Protein AF-A0A7S2XHQ3-F1 (afdb_monomer_lite)

Radius of gyration: 25.57 Å; chains: 1; bounding box: 50×62×86 Å

Secondary structure (DSSP, 8-state):
-HHHHHHHHHHHHHH-TTS-HHHHHHHHHHHHHTGGGSTTHHHHHHHHHHHHHHHHHHHHHHHHHHHHHTTS-TTTHHHH------GGG--TT--HHHHHHHHHHHHHH-TT-HHHHHHHHHH-STTTT-HHHHT--HHHHHHHHHHHHHHHHHHHT-TTSTTSS----------------PPPPPPPPPP-

InterPro domains:
  IPR009057 Homedomain-like superfamily [SSF46689] (43-164)
  IPR015195 SLIDE domain [PF09111] (43-153)

Foldseek 3Di:
DVVVLLVVLVVVCVVVVVDDSVRSSVVVVVCVVCLVVDPCSVVVVVVVVVVVVVVVLQVLLLVLLVVQQVVDDVPCQLPDRDLPDDPVLPDPQDDPNNLSLLSVVCNVVDPPPLVVSLVCLPPDPVNVPVPVSNPDDSVRSNVSSSSSSVVSVVVVVPPPPPPPPDDDDDDDDDDDDDDDDDDDDDDDDDDD

Sequence (192 aa):
KGKNKDFICKNLHEKFPEKSVEEAGEYYDLFFKRFDDLSQAAQIKKSIEKAEKQILQYQENTETLTNKIAEYDEGAAIDMLDITLKAQHREKGFEMDEDRFLMCKTNELGFGNWEDLREAIHTDMDFEFDYFLKTRTTSDLSRRVTSLVRLLKSKSEGPMGNKKMKRKGSSSNLRQDGENLPKRPKQSPPPS

pLDDT: mean 79.4, std 20.28, range [30.36, 97.75]

Structure (mmCIF, N/CA/C/O backbone):
data_AF-A0A7S2XHQ3-F1
#
_entry.id   AF-A0A7S2XHQ3-F1
#
loop_
_atom_site.group_PDB
_atom_site.id
_atom_site.type_symbol
_atom_site.label_atom_id
_atom_site.label_alt_id
_atom_site.label_comp_id
_atom_site.label_asym_id
_atom_site.label_entity_id
_atom_site.label_seq_id
_atom_site.pdbx_PDB_ins_code
_atom_site.Cartn_x
_atom_site.Cartn_y
_atom_site.Cartn_z
_atom_site.occupancy
_atom_site.B_iso_or_equiv
_atom_site.auth_seq_id
_atom_site.auth_comp_id
_atom_site.auth_asym_id
_atom_site.auth_atom_id
_atom_site.pdbx_PDB_model_num
ATOM 1 N N . LYS A 1 1 ? 1.355 3.745 26.032 1.00 39.38 1 LYS A N 1
ATOM 2 C CA . LYS A 1 1 ? -0.115 3.732 25.818 1.00 39.38 1 LYS A CA 1
ATOM 3 C C . LYS A 1 1 ? -0.700 5.111 25.458 1.00 39.38 1 LYS A C 1
ATOM 5 O O . LYS A 1 1 ? -1.636 5.117 24.680 1.00 39.38 1 LYS A O 1
ATOM 10 N N . GLY A 1 2 ? -0.142 6.248 25.911 1.00 44.59 2 GLY A N 1
ATOM 11 C CA . GLY A 1 2 ? -0.676 7.596 25.599 1.00 44.59 2 GLY A CA 1
ATOM 12 C C . GLY A 1 2 ? -0.549 8.072 24.140 1.00 44.59 2 GLY A C 1
ATOM 13 O O . GLY A 1 2 ? -1.489 8.650 23.615 1.00 44.59 2 GLY A O 1
ATOM 14 N N . LYS A 1 3 ? 0.541 7.726 23.435 1.00 52.78 3 LYS A N 1
ATOM 15 C CA . LYS A 1 3 ? 0.804 8.227 22.066 1.00 52.78 3 LYS A CA 1
ATOM 16 C C . LYS A 1 3 ? -0.297 7.919 21.038 1.00 52.78 3 LYS A C 1
ATOM 18 O O . LYS A 1 3 ? -0.469 8.690 20.104 1.00 52.78 3 LYS A O 1
ATOM 23 N N . ASN A 1 4 ? -1.030 6.813 21.202 1.00 78.44 4 ASN A N 1
ATOM 24 C CA . ASN A 1 4 ? -2.103 6.453 20.271 1.00 78.44 4 ASN A CA 1
ATOM 25 C C . ASN A 1 4 ? -3.365 7.296 20.515 1.00 78.44 4 ASN A C 1
ATOM 27 O O . ASN A 1 4 ? -3.999 7.736 19.566 1.00 78.44 4 ASN A O 1
ATOM 31 N N . LYS A 1 5 ? -3.687 7.597 21.783 1.00 84.56 5 LYS A N 1
ATOM 32 C CA . LYS A 1 5 ? -4.838 8.436 22.135 1.00 84.56 5 LYS A CA 1
ATOM 33 C C . LYS A 1 5 ? -4.645 9.866 21.636 1.00 84.56 5 LYS A C 1
ATOM 35 O O . LYS A 1 5 ? -5.511 10.372 20.940 1.00 84.56 5 LYS A O 1
ATOM 40 N N . ASP A 1 6 ? -3.492 10.475 21.908 1.00 86.56 6 ASP A N 1
ATOM 41 C CA . ASP A 1 6 ? -3.220 11.860 21.496 1.00 86.56 6 ASP A CA 1
ATOM 42 C C . ASP A 1 6 ? -3.255 12.014 19.970 1.00 86.56 6 ASP A C 1
ATOM 44 O O . ASP A 1 6 ? -3.781 12.995 19.446 1.00 86.56 6 ASP A O 1
ATOM 48 N N . PHE A 1 7 ? -2.727 11.019 19.248 1.00 86.62 7 PHE A N 1
ATOM 49 C CA . PHE A 1 7 ? -2.809 10.968 17.793 1.00 86.62 7 PHE A CA 1
ATOM 50 C C . PHE A 1 7 ? -4.261 10.850 17.317 1.00 86.62 7 PHE A C 1
ATOM 52 O O . PHE A 1 7 ? -4.682 11.623 16.460 1.00 86.62 7 PHE A O 1
ATOM 59 N N . ILE A 1 8 ? -5.048 9.940 17.895 1.00 86.81 8 ILE A N 1
ATOM 60 C CA . ILE A 1 8 ? -6.465 9.771 17.548 1.00 86.81 8 ILE A CA 1
ATOM 61 C C . ILE A 1 8 ? -7.253 11.056 17.832 1.00 86.81 8 ILE A C 1
ATOM 63 O O . ILE A 1 8 ? -8.005 11.493 16.968 1.00 86.81 8 ILE A O 1
ATOM 67 N N . CYS A 1 9 ? -7.046 11.709 18.978 1.00 88.88 9 CYS A N 1
ATOM 68 C CA . CYS A 1 9 ? -7.732 12.956 19.322 1.00 88.88 9 CYS A CA 1
ATOM 69 C C . CYS A 1 9 ? -7.393 14.093 18.353 1.00 88.88 9 CYS A C 1
ATOM 71 O O . CYS A 1 9 ? -8.293 14.813 17.928 1.00 88.88 9 CYS A O 1
ATOM 73 N N . LYS A 1 10 ? -6.122 14.227 17.949 1.00 89.38 10 LYS A N 1
ATOM 74 C CA . LYS A 1 10 ? -5.715 15.212 16.933 1.00 89.38 10 LYS A CA 1
ATOM 75 C C . LYS A 1 10 ? -6.378 14.949 15.579 1.00 89.38 10 LYS A C 1
ATOM 77 O O . LYS A 1 10 ? -6.937 15.870 14.998 1.00 89.38 10 LYS A O 1
ATOM 82 N N . ASN A 1 11 ? -6.380 13.696 15.117 1.00 88.75 11 ASN A N 1
ATOM 83 C CA . ASN A 1 11 ? -7.045 13.317 13.864 1.00 88.75 11 ASN A CA 1
ATOM 84 C C . ASN A 1 11 ? -8.570 13.504 13.930 1.00 88.75 11 ASN A C 1
ATOM 86 O O . ASN A 1 11 ? -9.200 13.847 12.934 1.00 88.75 11 ASN A O 1
ATOM 90 N N . LEU A 1 12 ? -9.187 13.258 15.091 1.00 88.81 12 LEU A N 1
ATOM 91 C CA . LEU A 1 12 ? -10.613 13.506 15.292 1.00 88.81 12 LEU A CA 1
ATOM 92 C C . LEU A 1 12 ? -10.929 15.000 15.231 1.00 88.81 12 LEU A C 1
ATOM 94 O O . LEU A 1 12 ? -11.898 15.356 14.574 1.00 88.81 12 LEU A O 1
ATOM 98 N N . HIS A 1 13 ? -10.111 15.854 15.849 1.00 90.81 13 HIS A N 1
ATOM 99 C CA . HIS A 1 13 ? -10.266 17.309 15.771 1.00 90.81 13 HIS A CA 1
ATOM 100 C C . HIS A 1 13 ? -10.104 17.833 14.337 1.00 90.81 13 HIS A C 1
ATOM 102 O O . HIS A 1 13 ? -10.892 18.658 13.895 1.00 90.81 13 HIS A O 1
ATOM 108 N N . GLU A 1 14 ? -9.146 17.308 13.570 1.00 90.06 14 GLU A N 1
ATOM 109 C CA . GLU A 1 14 ? -8.981 17.670 12.154 1.00 90.06 14 GLU A CA 1
ATOM 110 C C . GLU A 1 14 ? -10.228 17.335 11.315 1.00 90.06 14 GLU A C 1
ATOM 112 O O . GLU A 1 14 ? -10.596 18.082 10.411 1.00 90.06 14 GLU A O 1
ATOM 117 N N . LYS A 1 15 ? -10.917 16.233 11.639 1.00 87.62 15 LYS A N 1
ATOM 118 C CA . LYS A 1 15 ? -12.169 15.835 10.972 1.00 87.62 15 LYS A CA 1
ATOM 119 C C . LYS A 1 15 ? -13.413 16.540 11.511 1.00 87.62 15 LYS A C 1
ATOM 121 O O . LYS A 1 15 ? -14.378 16.690 10.767 1.00 87.62 15 LYS A O 1
ATOM 126 N N . PHE A 1 16 ? -13.399 16.923 12.783 1.00 88.69 16 PHE A N 1
ATOM 127 C CA . PHE A 1 16 ? -14.503 17.548 13.511 1.00 88.69 16 PHE A CA 1
ATOM 128 C C . PHE A 1 16 ? -13.978 18.776 14.268 1.00 88.69 16 PHE A C 1
ATOM 130 O O . PHE A 1 16 ? -13.785 18.717 15.489 1.00 88.69 16 PHE A O 1
ATOM 137 N N . PRO A 1 17 ? -13.706 19.882 13.553 1.00 87.00 17 PRO A N 1
ATOM 138 C CA . PRO A 1 17 ? -13.065 21.062 14.127 1.00 87.00 17 PRO A CA 1
ATOM 139 C C . PRO A 1 17 ? -13.930 21.768 15.177 1.00 87.00 17 PRO A C 1
ATOM 141 O O . PRO A 1 17 ? -13.406 22.560 15.957 1.00 87.00 17 PRO A O 1
ATOM 144 N N . GLU A 1 18 ? -15.235 21.478 15.241 1.00 87.88 18 GLU A N 1
ATOM 145 C CA . GLU A 1 18 ? -16.137 22.026 16.258 1.00 87.88 18 GLU A CA 1
ATOM 146 C C . GLU A 1 18 ? -15.898 21.498 17.683 1.00 87.88 18 GLU A C 1
ATOM 148 O O . GLU A 1 18 ? -16.441 22.068 18.627 1.00 87.88 18 GLU A O 1
ATOM 153 N N . LYS A 1 19 ? -15.105 20.431 17.856 1.00 85.06 19 LYS A N 1
ATOM 154 C CA . LYS A 1 19 ? -14.774 19.854 19.171 1.00 85.06 19 LYS A CA 1
ATOM 155 C C . LYS A 1 19 ? -13.308 20.059 19.494 1.00 85.06 19 LYS A C 1
ATOM 157 O O . LYS A 1 19 ? -12.470 19.822 18.629 1.00 85.06 19 LYS A O 1
ATOM 162 N N . SER A 1 20 ? -12.971 20.426 20.729 1.00 89.75 20 SER A N 1
ATOM 163 C CA . SER A 1 20 ? -11.562 20.567 21.122 1.00 89.75 20 SER A CA 1
ATOM 164 C C . SER A 1 20 ? -10.847 19.207 21.183 1.00 89.75 20 SER A C 1
ATOM 166 O O . SER A 1 20 ? -11.466 18.143 21.281 1.00 89.75 20 SER A O 1
ATOM 168 N N . VAL A 1 21 ? -9.511 19.223 21.139 1.00 88.56 21 VAL A N 1
ATOM 169 C CA . VAL A 1 21 ? -8.698 18.004 21.304 1.00 88.56 21 VAL A CA 1
ATOM 170 C C . VAL A 1 21 ? -8.893 17.397 22.701 1.00 88.56 21 VAL A C 1
ATOM 172 O O . VAL A 1 21 ? -8.861 16.171 22.839 1.00 88.56 21 VAL A O 1
ATOM 175 N N . GLU A 1 22 ? -9.125 18.227 23.727 1.00 87.69 22 GLU A N 1
ATOM 176 C CA . GLU A 1 22 ? -9.421 17.744 25.080 1.00 87.69 22 GLU A CA 1
ATOM 177 C C . GLU A 1 22 ? -10.783 17.051 25.129 1.00 87.69 22 GLU A C 1
ATOM 179 O O . GLU A 1 22 ? -10.866 15.914 25.595 1.00 87.69 22 GLU A O 1
ATOM 184 N N . GLU A 1 23 ? -11.819 17.674 24.558 1.00 88.00 23 GLU A N 1
ATOM 185 C CA . GLU A 1 23 ? -13.159 17.086 24.463 1.00 88.00 23 GLU A CA 1
ATOM 186 C C . GLU A 1 23 ? -13.122 15.751 23.708 1.00 88.00 23 GLU A C 1
ATOM 188 O O . GLU A 1 23 ? -13.693 14.757 24.158 1.00 88.00 23 GLU A O 1
ATOM 193 N N . ALA A 1 24 ? -12.394 15.677 22.588 1.00 89.25 24 ALA A N 1
ATOM 194 C CA . ALA A 1 24 ? -12.188 14.427 21.857 1.00 89.25 24 ALA A CA 1
ATOM 195 C C . ALA A 1 24 ? -11.540 13.339 22.737 1.00 89.25 24 ALA A C 1
ATOM 197 O O . ALA A 1 24 ? -11.901 12.164 22.636 1.00 89.25 24 ALA A O 1
ATOM 198 N N . GLY A 1 25 ? -10.624 13.722 23.631 1.00 89.12 25 GLY A N 1
ATOM 199 C CA . GLY A 1 25 ? -9.993 12.828 24.601 1.00 89.12 25 GLY A CA 1
ATOM 200 C C . GLY A 1 25 ? -10.939 12.318 25.686 1.00 89.12 25 GLY A C 1
ATOM 201 O O . GLY A 1 25 ? -10.834 11.147 26.066 1.00 89.12 25 GLY A O 1
ATOM 202 N N . GLU A 1 26 ? -11.863 13.152 26.157 1.00 89.81 26 GLU A N 1
ATOM 203 C CA . GLU A 1 26 ? -12.916 12.748 27.096 1.00 89.81 26 GLU A CA 1
ATOM 204 C C . GLU A 1 26 ? -13.908 11.782 26.435 1.00 89.81 26 GLU A C 1
ATOM 206 O O . GLU A 1 26 ? -14.213 10.718 26.985 1.00 89.81 26 GLU A O 1
ATOM 211 N N . TYR A 1 27 ? -14.347 12.097 25.210 1.00 88.12 27 TYR A N 1
ATOM 212 C CA . TYR A 1 27 ? -15.209 11.215 24.420 1.00 88.12 27 TYR A CA 1
ATOM 213 C C . TYR A 1 27 ? -14.540 9.874 24.116 1.00 88.12 27 TYR A C 1
ATOM 215 O O . TYR A 1 27 ? -15.203 8.840 24.188 1.00 88.12 27 TYR A O 1
ATOM 223 N N . TYR A 1 28 ? -13.240 9.869 23.808 1.00 89.06 28 TYR A N 1
ATOM 224 C CA . TYR A 1 28 ? -12.472 8.648 23.567 1.00 89.06 28 TYR A CA 1
ATOM 225 C C . TYR A 1 28 ? -12.513 7.706 24.779 1.00 89.06 28 TYR A C 1
ATOM 227 O O . TYR A 1 28 ? -12.819 6.520 24.636 1.00 89.06 28 TYR A O 1
ATOM 235 N N . ASP A 1 29 ? -12.249 8.225 25.982 1.00 90.00 29 ASP A N 1
ATOM 236 C CA . ASP A 1 29 ? -12.253 7.402 27.197 1.00 90.00 29 ASP A CA 1
ATOM 237 C C . ASP A 1 29 ? -13.655 6.881 27.516 1.00 90.00 29 ASP A C 1
ATOM 239 O O . ASP A 1 29 ? -13.822 5.706 27.859 1.00 90.00 29 ASP A O 1
ATOM 243 N N . LEU A 1 30 ? -14.676 7.733 27.373 1.00 90.94 30 LEU A N 1
ATOM 244 C CA . LEU A 1 30 ? -16.063 7.343 27.613 1.00 90.94 30 LEU A CA 1
ATOM 245 C C . LEU A 1 30 ? -16.532 6.281 26.612 1.00 90.94 30 LEU A C 1
ATOM 247 O O . LEU A 1 30 ? -17.201 5.325 27.010 1.00 90.94 30 LEU A O 1
ATOM 251 N N . PHE A 1 31 ? -16.150 6.422 25.341 1.00 89.38 31 PHE A N 1
ATOM 252 C CA . PHE A 1 31 ? -16.480 5.484 24.274 1.00 89.38 31 PHE A CA 1
ATOM 253 C C . PHE A 1 31 ? -15.967 4.081 24.589 1.00 89.38 31 PHE A C 1
ATOM 255 O O . PHE A 1 31 ? -16.747 3.136 24.556 1.00 89.38 31 PHE A O 1
ATOM 262 N N . PHE A 1 32 ? -14.690 3.933 24.954 1.00 87.88 32 PHE A N 1
ATOM 263 C CA . PHE A 1 32 ? -14.143 2.615 25.286 1.00 87.88 32 PHE A CA 1
ATOM 264 C C . PHE A 1 32 ? -14.640 2.084 26.636 1.00 87.88 32 PHE A C 1
ATOM 266 O O . PHE A 1 32 ? -14.770 0.873 26.796 1.00 87.88 32 PHE A O 1
ATOM 273 N N . LYS A 1 33 ? -14.972 2.960 27.596 1.00 91.31 33 LYS A N 1
ATOM 274 C CA . LYS A 1 33 ? -15.547 2.560 28.891 1.00 91.31 33 LYS A CA 1
ATOM 275 C C . LYS A 1 33 ? -16.981 2.032 28.772 1.00 91.31 33 LYS A C 1
ATOM 277 O O . LYS A 1 33 ? -17.359 1.156 29.542 1.00 91.31 33 LYS A O 1
ATOM 282 N N . ARG A 1 34 ? -17.775 2.576 27.844 1.00 91.44 34 ARG A N 1
ATOM 283 C CA . ARG A 1 34 ? -19.187 2.213 27.611 1.00 91.44 34 ARG A CA 1
ATOM 284 C C . ARG A 1 34 ? -19.418 1.581 26.237 1.00 91.44 34 ARG A C 1
ATOM 286 O O . ARG A 1 34 ? -20.521 1.646 25.706 1.00 91.44 34 ARG A O 1
ATOM 293 N N . PHE A 1 35 ? -18.383 0.987 25.650 1.00 88.69 35 PHE A N 1
ATOM 294 C CA . PHE A 1 35 ? -18.436 0.462 24.286 1.00 88.69 35 PHE A CA 1
ATOM 295 C C . PHE A 1 35 ? -19.543 -0.585 24.110 1.00 88.69 35 PHE A C 1
ATOM 297 O O . PHE A 1 35 ? -20.252 -0.575 23.105 1.00 88.69 35 PHE A O 1
ATOM 304 N N . ASP A 1 36 ? -19.725 -1.442 25.116 1.00 88.69 36 ASP A N 1
ATOM 305 C CA . ASP A 1 36 ? -20.709 -2.527 25.104 1.00 88.69 36 ASP A CA 1
ATOM 306 C C . ASP A 1 36 ? -22.165 -2.038 25.239 1.00 88.69 36 ASP A C 1
ATOM 308 O O . ASP A 1 36 ? -23.084 -2.770 24.879 1.00 88.69 36 ASP A O 1
ATOM 312 N N . ASP A 1 37 ? -22.388 -0.790 25.678 1.00 91.19 37 ASP A N 1
ATOM 313 C CA . ASP A 1 37 ? -23.726 -0.184 25.767 1.00 91.19 37 ASP A CA 1
ATOM 314 C C . ASP A 1 37 ? -24.258 0.246 24.382 1.00 91.19 37 ASP A C 1
ATOM 316 O O . ASP A 1 37 ? -25.437 0.578 24.229 1.00 91.19 37 ASP A O 1
ATOM 320 N N . LEU A 1 38 ? -23.399 0.281 23.355 1.00 89.12 38 LEU A N 1
ATOM 321 C CA . LEU A 1 38 ? -23.774 0.708 22.010 1.00 89.12 38 LEU A CA 1
ATOM 322 C C . LEU A 1 38 ? -24.589 -0.377 21.297 1.00 89.12 38 LEU A C 1
ATOM 324 O O . LEU A 1 38 ? -24.155 -1.521 21.164 1.00 89.12 38 LEU A O 1
ATOM 328 N N . SER A 1 39 ? -25.717 0.009 20.696 1.00 89.19 39 SER A N 1
ATOM 329 C CA . SER A 1 39 ? -26.589 -0.903 19.933 1.00 89.19 39 SER A CA 1
ATOM 330 C C . SER A 1 39 ? -25.871 -1.652 18.799 1.00 89.19 39 SER A C 1
ATOM 332 O O . SER A 1 39 ? -26.272 -2.751 18.423 1.00 89.19 39 SER A O 1
ATOM 334 N N . GLN A 1 40 ? -24.789 -1.075 18.266 1.00 91.12 40 GLN A N 1
ATOM 335 C CA . GLN A 1 40 ? -23.978 -1.623 17.173 1.00 91.12 40 GLN A CA 1
ATOM 336 C C . GLN A 1 40 ? -22.549 -1.997 17.607 1.00 91.12 40 GLN A C 1
ATOM 338 O O . GLN A 1 40 ? -21.674 -2.145 16.750 1.00 91.12 40 GLN A O 1
ATOM 343 N N . ALA A 1 41 ? -22.292 -2.186 18.910 1.00 90.38 41 ALA A N 1
ATOM 344 C CA . ALA A 1 41 ? -20.959 -2.473 19.457 1.00 90.38 41 ALA A CA 1
ATOM 345 C C . ALA A 1 41 ? -20.222 -3.588 18.690 1.00 90.38 41 ALA A C 1
ATOM 347 O O . ALA A 1 41 ? -19.075 -3.429 18.271 1.00 90.38 41 ALA A O 1
ATOM 348 N N . ALA A 1 42 ? -20.909 -4.698 18.398 1.00 90.81 42 ALA A N 1
ATOM 349 C CA . ALA A 1 42 ? -20.329 -5.830 17.676 1.00 90.81 42 ALA A CA 1
ATOM 350 C C . ALA A 1 42 ? -19.902 -5.496 16.232 1.00 90.81 42 ALA A C 1
ATOM 352 O O . ALA A 1 42 ? -18.899 -6.024 15.747 1.00 90.81 42 ALA A O 1
ATOM 353 N N . GLN A 1 43 ? -20.648 -4.639 15.528 1.00 93.06 43 GLN A N 1
ATOM 354 C CA . GLN A 1 43 ? -20.302 -4.219 14.166 1.00 93.06 43 GLN A CA 1
ATOM 355 C C . GLN A 1 43 ? -19.131 -3.237 14.177 1.00 93.06 43 GLN A C 1
ATOM 357 O O . GLN A 1 43 ? -18.189 -3.402 13.402 1.00 93.06 43 GLN A O 1
ATOM 362 N N . ILE A 1 44 ? -19.158 -2.264 15.092 1.00 90.81 44 ILE A N 1
ATOM 363 C CA . ILE A 1 44 ? -18.080 -1.285 15.261 1.00 90.81 44 ILE A CA 1
ATOM 364 C C . ILE A 1 44 ? -16.771 -2.005 15.600 1.00 90.81 44 ILE A C 1
ATOM 366 O O . ILE A 1 44 ? -15.749 -1.740 14.970 1.00 90.81 44 ILE A O 1
ATOM 370 N N . LYS A 1 45 ? -16.813 -2.988 16.509 1.00 91.00 45 LYS A N 1
ATOM 371 C CA . LYS A 1 45 ? -15.641 -3.785 16.892 1.00 91.00 45 LYS A CA 1
ATOM 372 C C . LYS A 1 45 ? -15.020 -4.500 15.696 1.00 91.00 45 LYS A C 1
ATOM 374 O O . LYS A 1 45 ? -13.823 -4.381 15.469 1.00 91.00 45 LYS A O 1
ATOM 379 N N . LYS A 1 46 ? -15.837 -5.180 14.884 1.00 93.31 46 LYS A N 1
ATOM 380 C CA . LYS A 1 46 ? -15.364 -5.858 13.665 1.00 93.31 46 LYS A CA 1
ATOM 381 C C . LYS A 1 46 ? -14.734 -4.890 12.664 1.00 93.31 46 LYS A C 1
ATOM 383 O O . LYS A 1 46 ? -13.761 -5.247 12.005 1.00 93.31 46 LYS A O 1
ATOM 388 N N . SER A 1 47 ? -15.285 -3.685 12.528 1.00 92.31 47 SER A N 1
ATOM 389 C CA . SER A 1 47 ? -14.725 -2.652 11.652 1.00 92.31 47 SER A CA 1
ATOM 390 C C . SER A 1 47 ? -13.374 -2.146 12.158 1.00 92.31 47 SER A C 1
ATOM 392 O O . SER A 1 47 ? -12.455 -2.012 11.351 1.00 92.31 47 SER A O 1
ATOM 394 N N . ILE A 1 48 ? -13.229 -1.937 13.473 1.00 90.38 48 ILE A N 1
ATOM 395 C CA . ILE A 1 48 ? -11.954 -1.565 14.106 1.00 90.38 48 ILE A CA 1
ATOM 396 C C . ILE A 1 48 ? -10.917 -2.673 13.891 1.00 90.38 48 ILE A C 1
ATOM 398 O O . ILE A 1 48 ? -9.869 -2.409 13.315 1.00 90.38 48 ILE A O 1
ATOM 402 N N . GLU A 1 49 ? -11.239 -3.924 14.233 1.00 92.75 49 GLU A N 1
ATOM 403 C CA . GLU A 1 49 ? -10.333 -5.072 14.054 1.00 92.75 49 GLU A CA 1
ATOM 404 C C . GLU A 1 49 ? -9.901 -5.243 12.587 1.00 92.75 49 GLU A C 1
ATOM 406 O O . GLU A 1 49 ? -8.746 -5.554 12.287 1.00 92.75 49 GLU A O 1
ATOM 411 N N . LYS A 1 50 ? -10.821 -5.021 11.638 1.00 93.94 50 LYS A N 1
ATOM 412 C CA . LYS A 1 50 ? -10.515 -5.057 10.204 1.00 93.94 50 LYS A CA 1
ATOM 413 C C . LYS A 1 50 ? -9.552 -3.937 9.804 1.00 93.94 50 LYS A C 1
ATOM 415 O O . LYS A 1 50 ? -8.622 -4.210 9.048 1.00 93.94 50 LYS A O 1
ATOM 420 N N . ALA A 1 51 ? -9.776 -2.713 10.279 1.00 92.12 51 ALA A N 1
ATOM 421 C CA . ALA A 1 51 ? -8.915 -1.570 9.988 1.00 92.12 51 ALA A CA 1
ATOM 422 C C . ALA A 1 51 ? -7.515 -1.756 10.594 1.00 92.12 51 ALA A C 1
ATOM 424 O O . ALA A 1 51 ? -6.519 -1.596 9.895 1.00 92.12 51 ALA A O 1
ATOM 425 N N . GLU A 1 52 ? -7.429 -2.191 11.853 1.00 91.00 52 GLU A N 1
ATOM 426 C CA . GLU A 1 52 ? -6.160 -2.497 12.523 1.00 91.00 52 GLU A CA 1
ATOM 427 C C . GLU A 1 52 ? -5.376 -3.580 11.778 1.00 91.00 52 GLU A C 1
ATOM 429 O O . GLU A 1 52 ? -4.180 -3.429 11.535 1.00 91.00 52 GLU A O 1
ATOM 434 N N . LYS A 1 53 ? -6.055 -4.641 11.323 1.00 92.81 53 LYS A N 1
ATOM 435 C CA . LYS A 1 53 ? -5.428 -5.683 10.502 1.00 92.81 53 LYS A CA 1
ATOM 436 C C . LYS A 1 53 ? -4.888 -5.139 9.177 1.00 92.81 53 LYS A C 1
ATOM 438 O O . LYS A 1 53 ? -3.832 -5.580 8.733 1.00 92.81 53 LYS A O 1
ATOM 443 N N . GLN A 1 54 ? -5.605 -4.221 8.530 1.00 91.56 54 GLN A N 1
ATOM 444 C CA . GLN A 1 54 ? -5.146 -3.595 7.287 1.00 91.56 54 GLN A CA 1
ATOM 445 C C . GLN A 1 54 ? -3.912 -2.718 7.519 1.00 91.56 54 GLN A C 1
ATOM 447 O O . GLN A 1 54 ? -2.968 -2.803 6.739 1.00 91.56 54 GLN A O 1
ATOM 452 N N . ILE A 1 55 ? -3.895 -1.935 8.602 1.00 91.00 55 ILE A N 1
ATOM 453 C CA . ILE A 1 55 ? -2.741 -1.111 8.991 1.00 91.00 55 ILE A CA 1
ATOM 454 C C . ILE A 1 55 ? -1.526 -1.995 9.277 1.00 91.00 55 ILE A C 1
ATOM 456 O O . ILE A 1 55 ? -0.446 -1.733 8.754 1.00 91.00 55 ILE A O 1
ATOM 460 N N . LEU A 1 56 ? -1.705 -3.069 10.050 1.00 92.56 56 LEU A N 1
ATOM 461 C CA . LEU A 1 56 ? -0.624 -4.005 10.347 1.00 92.56 56 LEU A CA 1
ATOM 462 C C . LEU A 1 56 ? -0.086 -4.654 9.067 1.00 92.56 56 LEU A C 1
ATOM 464 O O . LEU A 1 56 ? 1.117 -4.676 8.838 1.00 92.56 56 LEU A O 1
ATOM 468 N N . GLN A 1 57 ? -0.975 -5.122 8.188 1.00 91.62 57 GLN A N 1
ATOM 469 C CA . GLN A 1 57 ? -0.572 -5.730 6.921 1.00 91.62 57 GLN A CA 1
ATOM 470 C C . GLN A 1 57 ? 0.184 -4.746 6.018 1.00 91.62 57 GLN A C 1
ATOM 472 O O . GLN A 1 57 ? 1.140 -5.141 5.351 1.00 91.62 57 GLN A O 1
ATOM 477 N N . TYR A 1 58 ? -0.238 -3.481 5.988 1.00 92.81 58 TYR A N 1
ATOM 478 C CA . TYR A 1 58 ? 0.465 -2.414 5.286 1.00 92.81 58 TYR A CA 1
ATOM 479 C C . TYR A 1 58 ? 1.883 -2.235 5.838 1.00 92.81 58 TYR A C 1
ATOM 481 O O . TYR A 1 58 ? 2.837 -2.296 5.069 1.00 92.81 58 TYR A O 1
ATOM 489 N N . GLN A 1 59 ? 2.027 -2.097 7.160 1.00 93.69 59 GLN A N 1
ATOM 490 C CA . GLN A 1 59 ? 3.327 -1.934 7.821 1.00 93.69 59 GLN A CA 1
ATOM 491 C C . GLN A 1 59 ? 4.253 -3.117 7.532 1.00 93.69 59 GLN A C 1
ATOM 493 O O . GLN A 1 59 ? 5.362 -2.922 7.046 1.00 93.69 59 GLN A O 1
ATOM 498 N N . GLU A 1 60 ? 3.764 -4.346 7.710 1.00 94.12 60 GLU A N 1
ATOM 499 C CA . GLU A 1 60 ? 4.539 -5.551 7.416 1.00 94.12 60 GLU A CA 1
ATOM 500 C C . GLU A 1 60 ? 4.967 -5.632 5.943 1.00 94.12 60 GLU A C 1
ATOM 502 O O . GLU A 1 60 ? 6.032 -6.164 5.629 1.00 94.12 60 GLU A O 1
ATOM 507 N N . ASN A 1 61 ? 4.110 -5.207 5.008 1.00 93.88 61 ASN A N 1
ATOM 508 C CA . ASN A 1 61 ? 4.437 -5.220 3.583 1.00 93.88 61 ASN A CA 1
ATOM 509 C C . ASN A 1 61 ? 5.523 -4.194 3.252 1.00 93.88 61 ASN A C 1
ATOM 511 O O . ASN A 1 61 ? 6.467 -4.542 2.543 1.00 93.88 61 ASN A O 1
ATOM 515 N N . THR A 1 62 ? 5.405 -2.980 3.792 1.00 94.56 62 THR A N 1
ATOM 516 C CA . THR A 1 62 ? 6.418 -1.928 3.666 1.00 94.56 62 THR A CA 1
ATOM 517 C C . THR A 1 62 ? 7.751 -2.399 4.231 1.00 94.56 62 THR A C 1
ATOM 519 O O . THR A 1 62 ? 8.744 -2.388 3.517 1.00 94.56 62 THR A O 1
ATOM 522 N N . GLU A 1 63 ? 7.771 -2.920 5.460 1.00 94.38 63 GLU A N 1
ATOM 523 C CA . GLU A 1 63 ? 8.993 -3.425 6.097 1.00 94.38 63 GLU A CA 1
ATOM 524 C C . GLU A 1 63 ? 9.631 -4.567 5.305 1.00 94.38 63 GLU A C 1
ATOM 526 O O . GLU A 1 63 ? 10.840 -4.578 5.093 1.00 94.38 63 GLU A O 1
ATOM 531 N N . THR A 1 64 ? 8.828 -5.521 4.823 1.00 93.19 64 THR A N 1
ATOM 532 C CA . THR A 1 64 ? 9.340 -6.627 3.995 1.00 93.19 64 THR A CA 1
ATOM 533 C C . THR A 1 64 ? 10.024 -6.101 2.740 1.00 93.19 64 THR A C 1
ATOM 535 O O . THR A 1 64 ? 11.087 -6.593 2.363 1.00 93.19 64 THR A O 1
ATOM 538 N N . LEU A 1 65 ? 9.403 -5.122 2.085 1.00 92.75 65 LEU A N 1
ATOM 539 C CA . LEU A 1 65 ? 9.933 -4.521 0.875 1.00 92.75 65 LEU A CA 1
ATOM 540 C C . LEU A 1 65 ? 11.229 -3.753 1.157 1.00 92.75 65 LEU A C 1
ATOM 542 O O . LEU A 1 65 ? 12.245 -4.022 0.518 1.00 92.75 65 LEU A O 1
ATOM 546 N N . THR A 1 66 ? 11.216 -2.865 2.149 1.00 92.94 66 THR A N 1
ATOM 547 C CA . THR A 1 66 ? 12.385 -2.068 2.532 1.00 92.94 66 THR A CA 1
ATOM 548 C C . THR A 1 66 ? 13.558 -2.952 2.930 1.00 92.94 66 THR A C 1
ATOM 550 O O . THR A 1 66 ? 14.659 -2.759 2.423 1.00 92.94 66 THR A O 1
ATOM 553 N N . ASN A 1 67 ? 13.322 -3.975 3.757 1.00 91.81 67 ASN A N 1
ATOM 554 C CA . ASN A 1 67 ? 14.366 -4.919 4.151 1.00 91.81 67 ASN A CA 1
ATOM 555 C C . ASN A 1 67 ? 14.946 -5.648 2.940 1.00 91.81 67 ASN A C 1
ATOM 557 O O . ASN A 1 67 ? 16.156 -5.821 2.861 1.00 91.81 67 ASN A O 1
ATOM 561 N N . LYS A 1 68 ? 14.099 -6.046 1.981 1.00 89.81 68 LYS A N 1
ATOM 562 C CA . LYS A 1 68 ? 14.566 -6.770 0.801 1.00 89.81 68 LYS A CA 1
ATOM 563 C C . LYS A 1 68 ? 15.410 -5.899 -0.126 1.00 89.81 68 LYS A C 1
ATOM 565 O O . LYS A 1 68 ? 16.389 -6.389 -0.674 1.00 89.81 68 LYS A O 1
ATOM 570 N N . ILE A 1 69 ? 15.029 -4.640 -0.326 1.00 90.31 69 ILE A N 1
ATOM 571 C CA . ILE A 1 69 ? 15.797 -3.707 -1.163 1.00 90.31 69 ILE A CA 1
ATOM 572 C C . ILE A 1 69 ? 17.108 -3.320 -0.480 1.00 90.31 69 ILE A C 1
ATOM 574 O O . ILE A 1 69 ? 18.124 -3.234 -1.157 1.00 90.31 69 ILE A O 1
ATOM 578 N N . ALA A 1 70 ? 17.111 -3.182 0.847 1.00 90.25 70 ALA A N 1
ATOM 579 C CA . ALA A 1 70 ? 18.312 -2.887 1.628 1.00 90.25 70 ALA A CA 1
ATOM 580 C C . ALA A 1 70 ? 19.375 -4.007 1.606 1.00 90.25 70 ALA A C 1
ATOM 582 O O . ALA A 1 70 ? 20.494 -3.783 2.056 1.00 90.25 70 ALA A O 1
ATOM 583 N N . GLU A 1 71 ? 19.054 -5.205 1.099 1.00 88.44 71 GLU A N 1
ATOM 584 C CA . GLU A 1 71 ? 20.046 -6.263 0.841 1.00 88.44 71 GLU A CA 1
ATOM 585 C C . GLU A 1 71 ? 20.965 -5.947 -0.353 1.00 88.44 71 GLU A C 1
ATOM 587 O O . GLU A 1 71 ? 21.976 -6.626 -0.533 1.00 88.44 71 GLU A O 1
ATOM 592 N N . TYR A 1 72 ? 20.611 -4.960 -1.178 1.00 87.69 72 TYR A N 1
ATOM 593 C CA . TYR A 1 72 ? 21.353 -4.561 -2.370 1.00 87.69 72 TYR A CA 1
ATOM 594 C C . TYR A 1 72 ? 21.973 -3.178 -2.166 1.00 87.69 72 TYR A C 1
ATOM 596 O O . TYR A 1 72 ? 21.424 -2.341 -1.448 1.00 87.69 72 TYR A O 1
ATOM 604 N N . ASP A 1 73 ? 23.099 -2.932 -2.836 1.00 84.50 73 ASP A N 1
ATOM 605 C CA . ASP A 1 73 ? 23.710 -1.603 -2.880 1.00 84.50 73 ASP A CA 1
ATOM 606 C C . ASP A 1 73 ? 22.748 -0.570 -3.495 1.00 84.50 73 ASP A C 1
ATOM 608 O O . ASP A 1 73 ? 21.832 -0.907 -4.255 1.00 84.50 73 ASP A O 1
ATOM 612 N N . GLU A 1 74 ? 22.956 0.707 -3.168 1.00 76.75 74 GLU A N 1
ATOM 613 C CA . GLU A 1 74 ? 22.105 1.803 -3.635 1.00 76.75 74 GLU A CA 1
ATOM 614 C C . GLU A 1 74 ? 21.997 1.804 -5.171 1.00 76.75 74 GLU A C 1
ATOM 616 O O . GLU A 1 74 ? 22.997 1.784 -5.886 1.00 76.75 74 GLU A O 1
ATOM 621 N N . GLY A 1 75 ? 20.765 1.764 -5.684 1.00 74.44 75 GLY A N 1
ATOM 622 C CA . GLY A 1 75 ? 20.476 1.682 -7.120 1.00 74.44 75 GLY A CA 1
ATOM 623 C C . GLY A 1 75 ? 20.623 0.286 -7.738 1.00 74.44 75 GLY A C 1
ATOM 624 O O . GLY A 1 75 ? 19.920 -0.017 -8.693 1.00 74.44 75 GLY A O 1
ATOM 625 N N . ALA A 1 76 ? 21.422 -0.617 -7.162 1.00 80.19 76 ALA A N 1
ATOM 626 C CA . ALA A 1 76 ? 21.659 -1.955 -7.717 1.00 80.19 76 ALA A CA 1
ATOM 627 C C . ALA A 1 76 ? 20.428 -2.880 -7.662 1.00 80.19 76 ALA A C 1
ATOM 629 O O . ALA A 1 76 ? 20.333 -3.864 -8.400 1.00 80.19 76 ALA A O 1
ATOM 630 N N . ALA A 1 77 ? 19.467 -2.568 -6.789 1.00 78.44 77 ALA A N 1
ATOM 631 C CA . ALA A 1 77 ? 18.228 -3.326 -6.659 1.00 78.44 77 ALA A CA 1
ATOM 632 C C . ALA A 1 77 ? 17.406 -3.353 -7.962 1.00 78.44 77 ALA A C 1
ATOM 634 O O . ALA A 1 77 ? 16.755 -4.361 -8.230 1.00 78.44 77 ALA A O 1
ATOM 635 N N . ILE A 1 78 ? 17.456 -2.299 -8.786 1.00 82.12 78 ILE A N 1
ATOM 636 C CA . ILE A 1 78 ? 16.660 -2.234 -10.022 1.00 82.12 78 ILE A CA 1
ATOM 637 C C . ILE A 1 78 ? 17.097 -3.286 -11.050 1.00 82.12 78 ILE A C 1
ATOM 639 O O . ILE A 1 78 ? 16.252 -3.841 -11.744 1.00 82.12 78 ILE A O 1
ATOM 643 N N . ASP A 1 79 ? 18.384 -3.647 -11.055 1.00 81.50 79 ASP A N 1
ATOM 644 C CA . ASP A 1 79 ? 18.968 -4.593 -12.012 1.00 81.50 79 ASP A CA 1
ATOM 645 C C . ASP A 1 79 ? 19.122 -6.007 -11.438 1.00 81.50 79 ASP A C 1
ATOM 647 O O . ASP A 1 79 ? 19.050 -7.005 -12.160 1.00 81.50 79 ASP A O 1
ATOM 651 N N . MET A 1 80 ? 19.378 -6.121 -10.131 1.00 81.19 80 MET A N 1
ATOM 652 C CA . MET A 1 80 ? 19.830 -7.379 -9.522 1.00 81.19 80 MET A CA 1
ATOM 653 C C . MET A 1 80 ? 18.809 -8.049 -8.607 1.00 81.19 80 MET A C 1
ATOM 655 O O . MET A 1 80 ? 19.026 -9.196 -8.207 1.00 81.19 80 MET A O 1
ATOM 659 N N . LEU A 1 81 ? 17.690 -7.395 -8.286 1.00 83.19 81 LEU A N 1
ATOM 660 C CA . LEU A 1 81 ? 16.711 -7.951 -7.357 1.00 83.19 81 LEU A CA 1
ATOM 661 C C . LEU A 1 81 ? 16.161 -9.297 -7.866 1.00 83.19 81 LEU A C 1
ATOM 663 O O . LEU A 1 81 ? 15.509 -9.380 -8.912 1.00 83.19 81 LEU A O 1
ATOM 667 N N . ASP A 1 82 ? 16.425 -10.371 -7.108 1.00 78.81 82 ASP A N 1
ATOM 668 C CA . ASP A 1 82 ? 15.926 -11.713 -7.426 1.00 78.81 82 ASP A CA 1
ATOM 669 C C . ASP A 1 82 ? 14.470 -11.894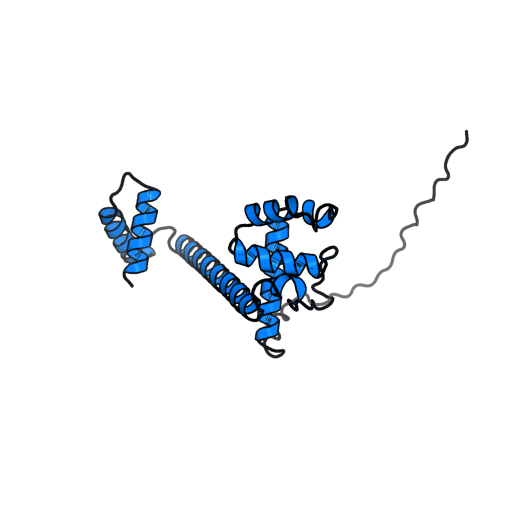 -6.980 1.00 78.81 82 ASP A C 1
ATOM 671 O O . ASP A 1 82 ? 14.150 -12.322 -5.860 1.00 78.81 82 ASP A O 1
ATOM 675 N N . ILE A 1 83 ? 13.572 -11.672 -7.932 1.00 73.94 83 ILE A N 1
ATOM 676 C CA . ILE A 1 83 ? 12.148 -11.965 -7.805 1.00 73.94 83 ILE A CA 1
ATOM 677 C C . ILE A 1 83 ? 11.807 -13.222 -8.609 1.00 73.94 83 ILE A C 1
ATOM 679 O O . ILE A 1 83 ? 10.815 -13.255 -9.323 1.00 73.94 83 ILE A O 1
ATOM 683 N N . THR A 1 84 ? 12.609 -14.295 -8.531 1.00 67.88 84 THR A N 1
ATOM 684 C CA . THR A 1 84 ? 12.274 -15.546 -9.237 1.00 67.88 84 THR A CA 1
ATOM 685 C C . THR A 1 84 ? 10.871 -16.032 -8.848 1.00 67.88 84 THR A C 1
ATOM 687 O O . THR A 1 84 ? 10.656 -16.586 -7.761 1.00 67.88 84 THR A O 1
ATOM 690 N N . LEU A 1 85 ? 9.915 -15.827 -9.756 1.00 65.62 85 LEU A N 1
ATOM 691 C CA . LEU A 1 85 ? 8.533 -16.265 -9.633 1.00 65.62 85 LEU A CA 1
ATOM 692 C C . LEU A 1 85 ? 8.443 -17.734 -10.041 1.00 65.62 85 LEU A C 1
ATOM 694 O O . LEU A 1 85 ? 8.827 -18.125 -11.150 1.00 65.62 85 LEU A O 1
ATOM 698 N N . LYS A 1 86 ? 7.860 -18.567 -9.170 1.00 63.09 86 LYS A N 1
ATOM 699 C CA . LYS A 1 86 ? 7.411 -19.905 -9.583 1.00 63.09 86 LYS A CA 1
ATOM 700 C C . LYS A 1 86 ? 6.436 -19.742 -10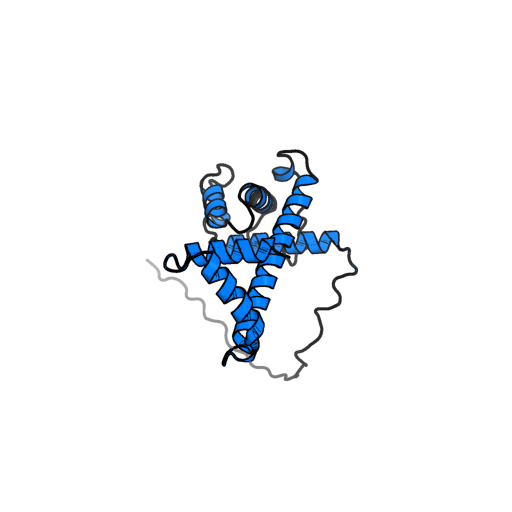.752 1.00 63.09 86 LYS A C 1
ATOM 702 O O . LYS A 1 86 ? 5.637 -18.812 -10.749 1.00 63.09 86 LYS A O 1
ATOM 707 N N . ALA A 1 87 ? 6.455 -20.667 -11.714 1.00 59.22 87 ALA A N 1
ATOM 708 C CA . ALA A 1 87 ? 5.651 -20.588 -12.942 1.00 59.22 87 ALA A CA 1
ATOM 709 C C . ALA A 1 87 ? 4.149 -20.313 -12.703 1.00 59.22 87 ALA A C 1
ATOM 711 O O . ALA A 1 87 ? 3.498 -19.694 -13.532 1.00 59.22 87 ALA A O 1
ATOM 712 N N . GLN A 1 88 ? 3.615 -20.716 -11.545 1.00 58.94 88 GLN A N 1
ATOM 713 C CA . GLN A 1 88 ? 2.223 -20.491 -11.138 1.00 58.94 88 GLN A CA 1
ATOM 714 C C . GLN A 1 88 ? 1.886 -19.033 -10.765 1.00 58.94 88 GLN A C 1
ATOM 716 O O . GLN A 1 88 ? 0.710 -18.704 -10.662 1.00 58.94 88 GLN A O 1
ATOM 721 N N . HIS A 1 89 ? 2.891 -18.184 -10.534 1.00 60.62 89 HIS A N 1
ATOM 722 C CA . HIS A 1 89 ? 2.744 -16.785 -10.111 1.00 60.62 89 HIS A CA 1
ATOM 723 C C . HIS A 1 89 ? 3.234 -15.774 -11.157 1.00 60.62 89 HIS A C 1
ATOM 725 O O . HIS A 1 89 ? 3.175 -14.567 -10.918 1.00 60.62 89 HIS A O 1
ATOM 731 N N . ARG A 1 90 ? 3.701 -16.247 -12.320 1.00 66.50 90 ARG A N 1
ATOM 732 C CA . ARG A 1 90 ? 3.904 -15.373 -13.476 1.00 66.50 90 ARG A CA 1
ATOM 733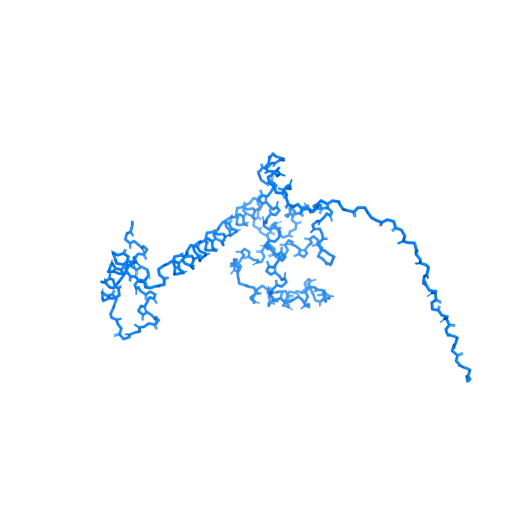 C C . ARG A 1 90 ? 2.533 -15.006 -14.019 1.00 66.50 90 ARG A C 1
ATOM 735 O O . ARG A 1 90 ? 1.866 -15.829 -14.644 1.00 66.50 90 ARG A O 1
ATOM 742 N N . GLU A 1 91 ? 2.089 -13.792 -13.725 1.00 65.62 91 GLU A N 1
ATOM 743 C CA . GLU A 1 91 ? 0.951 -13.235 -14.440 1.00 65.62 91 GLU A CA 1
ATOM 744 C C . GLU A 1 91 ? 1.395 -12.966 -15.874 1.00 65.62 91 GLU A C 1
ATOM 746 O O . GLU A 1 91 ? 2.536 -12.583 -16.129 1.00 65.62 91 GLU A O 1
ATOM 751 N N . LYS A 1 92 ? 0.506 -13.242 -16.826 1.00 70.75 92 LYS A N 1
ATOM 752 C CA . LYS A 1 92 ? 0.808 -13.073 -18.241 1.00 70.75 92 LYS A CA 1
ATOM 753 C C . LYS A 1 92 ? 0.990 -11.580 -18.522 1.00 70.75 92 LYS A C 1
ATOM 755 O O . LYS A 1 92 ? 0.020 -10.837 -18.413 1.00 70.75 92 LYS A O 1
ATOM 760 N N . GLY A 1 93 ? 2.204 -11.187 -18.890 1.00 79.69 93 GLY A N 1
ATOM 761 C CA . GLY A 1 93 ? 2.535 -9.827 -19.309 1.00 79.69 93 GLY A CA 1
ATOM 762 C C . GLY A 1 93 ? 3.539 -9.113 -18.415 1.00 79.69 93 GLY A C 1
ATOM 763 O O . GLY A 1 93 ? 4.189 -8.235 -18.939 1.00 79.69 93 GLY A O 1
ATOM 764 N N . PHE A 1 94 ? 3.708 -9.513 -17.145 1.00 87.81 94 PHE A N 1
ATOM 765 C CA . PHE A 1 94 ? 4.746 -8.917 -16.299 1.00 87.81 94 PHE A CA 1
ATOM 766 C C . PHE A 1 94 ? 6.087 -9.622 -16.474 1.00 87.81 94 PHE A C 1
ATOM 768 O O . PHE A 1 94 ? 6.204 -10.822 -16.175 1.00 87.81 94 PHE A O 1
ATOM 775 N N . GLU A 1 95 ? 7.081 -8.878 -16.939 1.00 87.81 95 GLU A N 1
ATOM 776 C CA . GLU A 1 95 ? 8.463 -9.337 -17.044 1.00 87.81 95 GLU A CA 1
ATOM 777 C C . GLU A 1 95 ? 9.276 -9.034 -15.778 1.00 87.81 95 GLU A C 1
ATOM 779 O O . GLU A 1 95 ? 8.814 -8.390 -14.835 1.00 87.81 95 GLU A O 1
ATOM 784 N N . MET A 1 96 ? 10.491 -9.584 -15.709 1.00 87.50 96 MET A N 1
ATOM 785 C CA . MET A 1 96 ? 11.325 -9.465 -14.511 1.00 87.50 96 MET A CA 1
ATOM 786 C C . MET A 1 96 ? 11.728 -8.014 -14.248 1.00 87.50 96 MET A C 1
ATOM 788 O O . MET A 1 96 ? 11.695 -7.585 -13.099 1.00 87.50 96 MET A O 1
ATOM 792 N N . ASP A 1 97 ? 12.069 -7.271 -15.296 1.00 88.56 97 ASP A N 1
ATOM 793 C CA . ASP A 1 97 ? 12.517 -5.884 -15.170 1.00 88.56 97 ASP A CA 1
ATOM 794 C C . ASP A 1 97 ? 11.363 -4.962 -14.760 1.00 88.56 97 ASP A C 1
ATOM 796 O O . ASP A 1 97 ? 11.521 -4.131 -13.867 1.00 88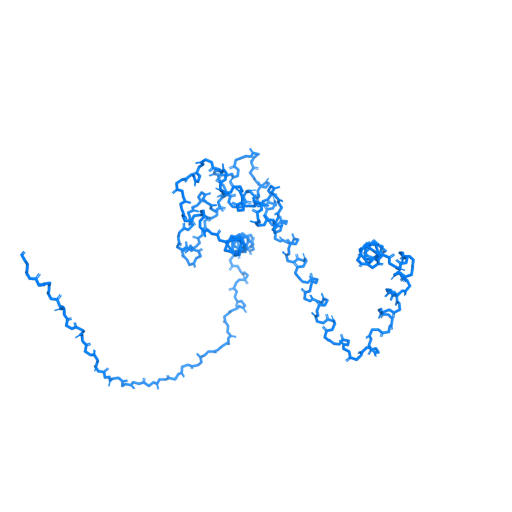.56 97 ASP A O 1
ATOM 800 N N . GLU A 1 98 ? 10.159 -5.207 -15.281 1.00 92.12 98 GLU A N 1
ATOM 801 C CA . GLU A 1 98 ? 8.939 -4.531 -14.834 1.00 92.12 98 GLU A CA 1
ATOM 802 C C . GLU A 1 98 ? 8.666 -4.801 -13.345 1.00 92.12 98 GLU A C 1
ATOM 804 O O . GLU A 1 98 ? 8.410 -3.875 -12.576 1.00 92.12 98 GLU A O 1
ATOM 809 N N . ASP A 1 99 ? 8.762 -6.058 -12.896 1.00 92.31 99 ASP A N 1
ATOM 810 C CA . ASP A 1 99 ? 8.569 -6.400 -11.483 1.00 92.31 99 ASP A CA 1
ATOM 811 C C . ASP A 1 99 ? 9.604 -5.718 -10.577 1.00 92.31 99 ASP A C 1
ATOM 813 O O . ASP A 1 99 ? 9.252 -5.239 -9.495 1.00 92.31 99 ASP A O 1
ATOM 817 N N . ARG A 1 100 ? 10.875 -5.661 -10.996 1.00 91.94 100 ARG A N 1
ATOM 818 C CA . ARG A 1 100 ? 11.941 -4.978 -10.246 1.00 91.94 100 ARG A CA 1
ATOM 819 C C . ARG A 1 100 ? 11.660 -3.492 -10.135 1.00 91.94 100 ARG A C 1
ATOM 821 O O . ARG A 1 100 ? 11.678 -2.964 -9.022 1.00 91.94 100 ARG A O 1
ATOM 828 N N . PHE A 1 101 ? 11.313 -2.854 -11.251 1.00 93.75 101 PHE A N 1
ATOM 829 C CA . PHE A 1 101 ? 10.928 -1.452 -11.268 1.00 93.75 101 PHE A CA 1
ATOM 830 C C . PHE A 1 101 ? 9.763 -1.182 -10.313 1.00 93.75 101 PHE A C 1
ATOM 832 O O . PHE A 1 101 ? 9.864 -0.310 -9.450 1.00 93.75 101 PHE A O 1
ATOM 839 N N . LEU A 1 102 ? 8.689 -1.976 -10.386 1.00 94.94 102 LEU A N 1
ATOM 840 C CA . LEU A 1 102 ? 7.533 -1.826 -9.502 1.00 94.94 102 LEU A CA 1
ATOM 841 C C . LEU A 1 102 ? 7.918 -1.941 -8.024 1.00 94.94 102 LEU A C 1
ATOM 843 O O . LEU A 1 102 ? 7.446 -1.144 -7.210 1.00 94.94 102 LEU A O 1
ATOM 847 N N . MET A 1 103 ? 8.768 -2.904 -7.659 1.00 94.31 103 MET A N 1
ATOM 848 C CA . MET A 1 103 ? 9.206 -3.068 -6.272 1.00 94.31 103 MET A CA 1
ATOM 849 C C . MET A 1 103 ? 10.079 -1.901 -5.802 1.00 94.31 103 MET A C 1
ATOM 851 O O . MET A 1 103 ? 9.809 -1.331 -4.742 1.00 94.31 103 MET A O 1
ATOM 855 N N . CYS A 1 104 ? 11.096 -1.531 -6.583 1.00 93.88 104 CYS A N 1
ATOM 856 C CA . CYS A 1 104 ? 12.014 -0.442 -6.260 1.00 93.88 104 CYS A CA 1
ATOM 857 C C . CYS A 1 104 ? 11.277 0.892 -6.151 1.00 93.88 104 CYS A C 1
ATOM 859 O O . CYS A 1 104 ? 11.381 1.572 -5.128 1.00 93.88 104 CYS A O 1
ATOM 861 N N . LYS A 1 105 ? 10.454 1.223 -7.150 1.00 95.31 105 LYS A N 1
ATOM 862 C CA . LYS A 1 105 ? 9.723 2.487 -7.181 1.00 95.31 105 LYS A CA 1
ATOM 863 C C . LYS A 1 105 ? 8.650 2.564 -6.096 1.00 95.31 105 LYS A C 1
ATOM 865 O O . LYS A 1 105 ? 8.483 3.615 -5.488 1.00 95.31 105 LYS A O 1
ATOM 870 N N . THR A 1 106 ? 7.989 1.451 -5.756 1.00 96.50 106 THR A N 1
ATOM 871 C CA . THR A 1 106 ? 7.060 1.423 -4.608 1.00 96.50 106 THR 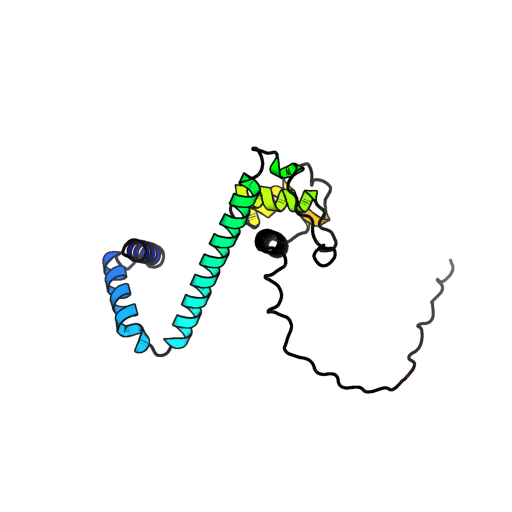A CA 1
ATOM 872 C C . THR A 1 106 ? 7.774 1.693 -3.281 1.00 96.50 106 THR A C 1
ATOM 874 O O . THR A 1 106 ? 7.206 2.336 -2.404 1.00 96.50 106 THR A O 1
ATOM 877 N N . ASN A 1 107 ? 9.004 1.208 -3.095 1.00 95.00 107 ASN A N 1
ATOM 878 C CA . ASN A 1 107 ? 9.757 1.474 -1.868 1.00 95.00 107 ASN A CA 1
ATOM 879 C C . ASN A 1 107 ? 10.187 2.939 -1.752 1.00 95.00 107 ASN A C 1
ATOM 881 O O . ASN A 1 107 ? 10.153 3.491 -0.659 1.00 95.00 107 ASN A O 1
ATOM 885 N N . GLU A 1 108 ? 10.571 3.552 -2.873 1.00 93.88 108 GLU A N 1
ATOM 886 C CA . GLU A 1 108 ? 10.933 4.970 -2.942 1.00 93.88 108 GLU A CA 1
ATOM 887 C C . GLU A 1 108 ? 9.725 5.881 -2.673 1.00 93.88 108 GLU A C 1
ATOM 889 O O . GLU A 1 108 ? 9.801 6.784 -1.844 1.00 93.88 108 GLU A O 1
ATOM 894 N N . LEU A 1 109 ? 8.598 5.621 -3.343 1.00 95.88 109 LEU A N 1
ATOM 895 C CA . LEU A 1 109 ? 7.383 6.438 -3.239 1.00 95.88 109 LEU A CA 1
ATOM 896 C C . LEU A 1 109 ? 6.584 6.169 -1.957 1.00 95.88 109 LEU A C 1
ATOM 898 O O . LEU A 1 109 ? 5.798 7.012 -1.531 1.00 95.88 109 LEU A O 1
ATOM 902 N N . GLY A 1 110 ? 6.764 4.997 -1.350 1.00 94.44 110 GLY A N 1
ATOM 903 C CA . GLY A 1 110 ? 5.958 4.497 -0.244 1.00 94.44 110 GLY A CA 1
ATOM 904 C C . GLY A 1 110 ? 4.887 3.507 -0.708 1.00 94.44 110 GLY A C 1
ATOM 905 O O . GLY A 1 110 ? 4.191 3.702 -1.708 1.00 94.44 110 GLY A O 1
ATOM 906 N N . PHE A 1 111 ? 4.731 2.420 0.052 1.00 94.56 111 PHE A N 1
ATOM 907 C CA . PHE A 1 111 ? 3.701 1.419 -0.220 1.00 94.56 111 PHE A CA 1
ATOM 908 C C . PHE A 1 111 ? 2.318 2.085 -0.234 1.00 94.56 111 PHE A C 1
ATOM 910 O O . PHE A 1 111 ? 2.042 2.946 0.587 1.00 94.56 111 PHE A O 1
ATOM 917 N N . GLY A 1 112 ? 1.422 1.705 -1.146 1.00 94.06 112 GLY A N 1
ATOM 918 C CA . GLY A 1 112 ? 0.081 2.304 -1.205 1.00 94.06 112 GLY A CA 1
ATOM 919 C C . GLY A 1 112 ? -0.057 3.538 -2.102 1.00 94.06 112 GLY A C 1
ATOM 920 O O . GLY A 1 112 ? -1.180 3.821 -2.520 1.00 94.06 112 GLY A O 1
ATOM 921 N N . ASN A 1 113 ? 1.040 4.210 -2.467 1.00 96.25 113 ASN A N 1
ATOM 922 C CA . ASN A 1 113 ? 1.029 5.386 -3.349 1.00 96.25 113 ASN A CA 1
ATOM 923 C C . ASN A 1 113 ? 0.956 4.971 -4.829 1.00 96.25 113 ASN A C 1
ATOM 925 O O . ASN A 1 113 ? 1.863 5.184 -5.629 1.00 96.25 113 ASN A O 1
ATOM 929 N N . TRP A 1 114 ? -0.141 4.300 -5.188 1.00 97.25 114 TRP A N 1
ATOM 930 C CA . TRP A 1 114 ? -0.305 3.666 -6.499 1.00 97.25 114 TRP A CA 1
ATOM 931 C C . TRP A 1 114 ? -0.499 4.657 -7.648 1.00 97.25 114 TRP A C 1
ATOM 933 O O . TRP A 1 114 ? -0.179 4.310 -8.782 1.00 97.25 114 TRP A O 1
ATOM 943 N N . GLU A 1 115 ? -1.040 5.847 -7.375 1.00 97.44 115 GLU A N 1
ATOM 944 C CA . GLU A 1 115 ? -1.175 6.905 -8.386 1.00 97.44 115 GLU A CA 1
ATOM 945 C C . GLU A 1 115 ? 0.205 7.443 -8.774 1.00 97.44 115 GLU A C 1
ATOM 947 O O . GLU A 1 115 ? 0.539 7.433 -9.955 1.00 97.44 115 GLU A O 1
ATOM 952 N N . ASP A 1 116 ? 1.051 7.759 -7.789 1.00 97.75 116 ASP A N 1
ATOM 953 C CA . ASP A 1 116 ? 2.432 8.198 -8.022 1.00 97.75 116 ASP A CA 1
ATOM 954 C C . ASP A 1 116 ? 3.256 7.107 -8.722 1.00 97.75 116 ASP A C 1
ATOM 956 O O . ASP A 1 116 ? 4.030 7.383 -9.636 1.00 97.75 116 ASP A O 1
ATOM 960 N N . LEU A 1 117 ? 3.055 5.835 -8.349 1.00 97.75 117 LEU A N 1
ATOM 961 C CA . LEU A 1 117 ? 3.686 4.704 -9.036 1.00 97.75 117 LEU A CA 1
ATOM 962 C C . LEU A 1 117 ? 3.243 4.621 -10.501 1.00 97.75 117 LEU A C 1
ATOM 964 O O . LEU A 1 117 ? 4.055 4.367 -11.389 1.00 97.75 117 LEU A O 1
ATOM 968 N N . ARG A 1 118 ? 1.949 4.823 -10.763 1.00 97.00 118 ARG A N 1
ATOM 969 C CA . ARG A 1 118 ? 1.410 4.830 -12.123 1.00 97.00 118 ARG A CA 1
ATOM 970 C C . ARG A 1 118 ? 1.977 5.993 -12.928 1.00 97.00 118 ARG A C 1
ATOM 972 O O . ARG A 1 118 ? 2.289 5.796 -14.099 1.00 97.00 118 ARG A O 1
ATOM 979 N N . GLU A 1 119 ? 2.097 7.174 -12.336 1.00 97.06 119 GLU A N 1
ATOM 980 C CA . GLU A 1 119 ? 2.716 8.331 -12.981 1.00 97.06 119 GLU A CA 1
ATOM 981 C C . GLU A 1 119 ? 4.185 8.054 -13.309 1.00 97.06 119 GLU A C 1
ATOM 983 O O . GLU A 1 119 ? 4.576 8.227 -14.462 1.00 97.06 119 GLU A O 1
ATOM 988 N N . ALA A 1 120 ? 4.946 7.492 -12.364 1.00 96.50 120 ALA A N 1
ATOM 989 C CA . ALA A 1 120 ? 6.339 7.107 -12.578 1.00 96.50 120 ALA A CA 1
ATOM 990 C C . ALA A 1 120 ? 6.507 6.188 -13.800 1.00 96.50 120 ALA A C 1
ATOM 992 O O . ALA A 1 120 ? 7.352 6.458 -14.645 1.00 96.50 120 ALA A O 1
ATOM 993 N N . ILE A 1 121 ? 5.647 5.173 -13.955 1.00 96.25 121 ILE A N 1
ATOM 994 C CA . ILE A 1 121 ? 5.625 4.288 -15.139 1.00 96.25 121 ILE A CA 1
ATOM 995 C C . ILE A 1 121 ? 5.402 5.072 -16.442 1.00 96.25 121 ILE A C 1
ATOM 997 O O . ILE A 1 121 ? 5.959 4.728 -17.480 1.00 96.25 121 ILE A O 1
ATOM 1001 N N . HIS A 1 122 ? 4.545 6.097 -16.431 1.00 95.00 122 HIS A N 1
ATOM 1002 C CA . HIS A 1 122 ? 4.236 6.860 -17.644 1.00 95.00 122 HIS A CA 1
ATOM 1003 C C . HIS A 1 122 ? 5.373 7.798 -18.048 1.00 95.00 122 HIS A C 1
ATOM 1005 O O . HIS A 1 122 ? 5.527 8.064 -19.241 1.00 95.00 122 HIS A O 1
ATOM 1011 N N . THR A 1 123 ? 6.119 8.308 -17.068 1.00 95.56 123 THR A N 1
ATOM 1012 C CA . THR A 1 123 ? 7.218 9.259 -17.270 1.00 95.56 123 THR A CA 1
ATOM 1013 C C . THR A 1 123 ? 8.562 8.599 -17.544 1.00 95.56 123 THR A C 1
ATOM 1015 O O . THR A 1 123 ? 9.468 9.264 -18.038 1.00 95.56 123 THR A O 1
ATOM 1018 N N . ASP A 1 124 ? 8.709 7.323 -17.203 1.00 93.56 124 ASP A N 1
ATOM 1019 C CA . ASP A 1 124 ? 9.963 6.601 -17.361 1.00 93.56 124 ASP A CA 1
ATOM 1020 C C . ASP A 1 124 ? 10.241 6.267 -18.838 1.00 93.56 124 ASP A C 1
ATOM 1022 O O . ASP A 1 124 ? 9.353 5.829 -19.580 1.00 93.56 124 ASP A O 1
ATOM 1026 N N . MET A 1 125 ? 11.482 6.504 -19.269 1.00 92.31 125 MET A N 1
ATOM 1027 C CA . MET A 1 125 ? 11.909 6.286 -20.650 1.00 92.31 125 MET A CA 1
ATOM 1028 C C . MET A 1 125 ? 12.043 4.799 -20.988 1.00 92.31 125 MET A C 1
ATOM 1030 O O . MET A 1 125 ? 11.773 4.419 -22.128 1.00 92.31 125 MET A O 1
ATOM 1034 N N . ASP A 1 126 ? 12.383 3.947 -20.018 1.00 90.38 126 ASP A N 1
ATOM 1035 C CA . ASP A 1 126 ? 12.570 2.512 -20.255 1.00 90.38 126 ASP A CA 1
ATOM 1036 C C . ASP A 1 126 ? 11.239 1.823 -20.601 1.00 90.38 126 ASP A C 1
ATOM 1038 O O . ASP A 1 126 ? 11.199 0.858 -21.366 1.00 90.38 126 ASP A O 1
ATOM 1042 N N . PHE A 1 127 ? 10.122 2.388 -20.133 1.00 92.19 127 PHE A N 1
ATOM 1043 C CA . PHE A 1 127 ? 8.768 1.910 -20.421 1.00 92.19 127 PHE A CA 1
ATOM 1044 C C . PHE A 1 127 ? 8.069 2.704 -21.530 1.00 92.19 127 PHE A C 1
ATOM 1046 O O . PHE A 1 127 ? 6.848 2.597 -21.687 1.00 92.19 127 PHE A O 1
ATOM 1053 N N . GLU A 1 128 ? 8.793 3.492 -22.341 1.00 91.44 128 GLU A N 1
ATOM 1054 C CA . GLU A 1 128 ? 8.183 4.328 -23.385 1.00 91.44 128 GLU A CA 1
ATOM 1055 C C . GLU A 1 128 ? 7.270 3.510 -24.318 1.00 91.44 128 GLU A C 1
ATOM 1057 O O . GLU A 1 128 ? 6.132 3.915 -24.587 1.00 91.44 128 GLU A O 1
ATOM 1062 N N . PHE A 1 129 ? 7.733 2.323 -24.714 1.00 92.12 129 PHE A N 1
ATOM 1063 C CA . PHE A 1 129 ? 7.048 1.412 -25.636 1.00 92.12 129 PHE A CA 1
ATOM 1064 C C . PHE A 1 129 ? 6.307 0.260 -24.945 1.00 92.12 129 PHE A C 1
ATOM 1066 O O . PHE A 1 129 ? 5.658 -0.547 -25.618 1.00 92.12 129 PHE A O 1
ATOM 1073 N N . ASP A 1 130 ? 6.356 0.187 -23.614 1.00 92.19 130 ASP A N 1
ATOM 1074 C CA . ASP A 1 130 ? 5.649 -0.835 -22.849 1.00 92.19 130 ASP A CA 1
ATOM 1075 C C . ASP A 1 130 ? 4.179 -0.439 -22.631 1.00 92.19 130 ASP A C 1
ATOM 1077 O O . ASP A 1 130 ? 3.747 0.083 -21.597 1.00 92.19 130 ASP A O 1
ATOM 1081 N N . TYR A 1 131 ? 3.364 -0.709 -23.651 1.00 91.38 131 TYR A N 1
ATOM 1082 C CA . TYR A 1 131 ? 1.920 -0.495 -23.583 1.00 91.38 131 TYR A CA 1
ATOM 1083 C C . TYR A 1 131 ? 1.223 -1.413 -22.567 1.00 91.38 131 TYR A C 1
ATOM 1085 O O . TYR A 1 131 ? 0.131 -1.081 -22.089 1.00 91.38 131 TYR A O 1
ATOM 1093 N N . PHE A 1 132 ? 1.802 -2.571 -22.231 1.00 93.06 132 PHE A N 1
ATOM 1094 C CA . PHE A 1 132 ? 1.196 -3.466 -21.250 1.00 93.06 132 PHE A CA 1
ATOM 1095 C C . PHE A 1 132 ? 1.225 -2.817 -19.867 1.00 93.06 132 PHE A C 1
ATOM 1097 O O . PHE A 1 132 ? 0.163 -2.681 -19.240 1.00 93.06 132 PHE A O 1
ATOM 1104 N N . LEU A 1 133 ? 2.399 -2.347 -19.444 1.00 92.56 133 LEU A N 1
ATOM 1105 C CA . LEU A 1 133 ? 2.583 -1.690 -18.158 1.00 92.56 133 LEU A CA 1
ATOM 1106 C C . LEU A 1 133 ? 1.847 -0.341 -18.105 1.00 92.56 133 LEU A C 1
ATOM 1108 O O . LEU A 1 133 ? 1.129 -0.067 -17.140 1.00 92.56 133 LEU A O 1
ATOM 1112 N N . LYS A 1 134 ? 1.880 0.451 -19.189 1.00 93.12 134 LYS A N 1
ATOM 1113 C CA . LYS A 1 134 ? 1.163 1.743 -19.275 1.00 93.12 134 LYS A CA 1
ATOM 1114 C C . LYS A 1 134 ? -0.361 1.632 -19.191 1.00 93.12 134 LYS A C 1
ATOM 1116 O O . LYS A 1 134 ? -1.030 2.540 -18.699 1.00 93.12 134 LYS A O 1
ATOM 1121 N N . THR A 1 135 ? -0.941 0.519 -19.640 1.00 94.00 135 THR A N 1
ATOM 1122 C CA . THR A 1 135 ? -2.399 0.304 -19.565 1.00 94.00 135 THR A CA 1
ATOM 1123 C C . THR A 1 135 ? -2.877 -0.202 -18.204 1.00 94.00 135 THR A C 1
ATOM 1125 O O . THR A 1 135 ? -4.085 -0.371 -18.015 1.00 94.00 135 THR A O 1
ATOM 1128 N N . ARG A 1 136 ? -1.976 -0.463 -17.247 1.00 94.19 136 ARG A N 1
ATOM 1129 C CA . ARG A 1 136 ? -2.369 -0.940 -15.917 1.00 94.19 136 ARG A CA 1
ATOM 1130 C C . ARG A 1 136 ? -3.072 0.160 -15.127 1.00 94.19 136 ARG A C 1
ATOM 1132 O O . ARG A 1 136 ? -2.659 1.321 -15.095 1.00 94.19 136 ARG A O 1
ATOM 1139 N N . THR A 1 137 ? -4.152 -0.232 -14.457 1.00 96.44 137 THR A N 1
ATOM 1140 C CA . THR A 1 137 ? -4.811 0.629 -13.472 1.00 96.44 137 THR A CA 1
ATOM 1141 C C . THR A 1 137 ? -4.050 0.588 -12.149 1.00 96.44 137 THR A C 1
ATOM 1143 O O . THR A 1 137 ? -3.340 -0.378 -11.863 1.00 96.44 137 THR A O 1
ATOM 1146 N N . THR A 1 138 ? -4.254 1.580 -11.284 1.00 96.94 138 THR A N 1
ATOM 1147 C CA . THR A 1 138 ? -3.677 1.575 -9.929 1.00 96.94 138 THR A CA 1
ATOM 1148 C C . THR A 1 138 ? -4.091 0.348 -9.114 1.00 96.94 138 THR A C 1
ATOM 1150 O O . THR A 1 138 ? -3.297 -0.191 -8.345 1.00 96.94 138 THR A O 1
ATOM 1153 N N . SER A 1 139 ? -5.293 -0.187 -9.355 1.00 95.94 139 SER A N 1
ATOM 1154 C CA . SER A 1 139 ? -5.746 -1.452 -8.764 1.00 95.94 139 SER A CA 1
ATOM 1155 C C . SER A 1 139 ? -4.949 -2.667 -9.250 1.00 95.94 139 SER A C 1
ATOM 1157 O O . SER A 1 139 ? -4.722 -3.600 -8.475 1.00 95.94 139 SER A O 1
ATOM 1159 N N . ASP A 1 140 ? -4.551 -2.689 -10.522 1.00 94.44 140 ASP A N 1
ATOM 1160 C CA . ASP A 1 140 ? -3.771 -3.793 -11.084 1.00 94.44 140 ASP A CA 1
ATOM 1161 C C . ASP A 1 140 ? -2.334 -3.754 -10.561 1.00 94.44 140 ASP A C 1
ATOM 1163 O O . ASP A 1 140 ? -1.828 -4.780 -10.111 1.00 94.44 140 ASP A O 1
ATOM 1167 N N . LEU A 1 141 ? -1.723 -2.564 -10.521 1.00 95.81 141 LEU A N 1
ATOM 1168 C CA . LEU A 1 141 ? -0.392 -2.356 -9.941 1.00 95.81 141 LEU A CA 1
ATOM 1169 C C . LEU A 1 141 ? -0.370 -2.737 -8.456 1.00 95.81 141 LEU A C 1
ATOM 1171 O O . LEU A 1 141 ? 0.484 -3.509 -8.023 1.00 95.81 141 LEU A O 1
ATOM 1175 N N . SER A 1 142 ? -1.372 -2.293 -7.691 1.00 95.44 142 SER A N 1
ATOM 1176 C CA . SER A 1 142 ? -1.531 -2.660 -6.281 1.00 95.44 142 SER A CA 1
ATOM 1177 C C . SER A 1 142 ? -1.608 -4.179 -6.082 1.00 95.44 142 SER A C 1
ATOM 1179 O O . SER A 1 142 ? -0.938 -4.736 -5.204 1.00 95.44 142 SER A O 1
ATOM 1181 N N . ARG A 1 143 ? -2.392 -4.880 -6.917 1.00 93.19 143 ARG A N 1
ATOM 1182 C CA . ARG A 1 143 ? -2.498 -6.347 -6.883 1.00 93.19 143 ARG A CA 1
ATOM 1183 C C . ARG A 1 143 ? -1.169 -7.016 -7.224 1.00 93.19 143 ARG A C 1
ATOM 1185 O O . ARG A 1 143 ? -0.780 -7.942 -6.505 1.00 93.19 143 ARG A O 1
ATOM 1192 N N . ARG A 1 144 ? -0.468 -6.526 -8.252 1.00 93.50 144 ARG A N 1
ATOM 1193 C CA . ARG A 1 144 ? 0.833 -7.051 -8.674 1.00 93.50 144 ARG A CA 1
ATOM 1194 C C . ARG A 1 144 ? 1.858 -6.931 -7.554 1.00 93.50 144 ARG A C 1
ATOM 1196 O O . ARG A 1 144 ? 2.340 -7.953 -7.073 1.00 93.50 144 ARG A O 1
ATOM 1203 N N . VAL A 1 145 ? 2.097 -5.720 -7.052 1.00 94.56 145 VAL A N 1
ATOM 1204 C CA . VAL A 1 145 ? 3.068 -5.454 -5.977 1.00 94.56 145 VAL A CA 1
ATOM 1205 C C . VAL A 1 145 ? 2.732 -6.248 -4.712 1.00 94.56 145 VAL A C 1
ATOM 1207 O O . VAL A 1 145 ? 3.607 -6.870 -4.112 1.00 94.56 145 VAL A O 1
ATOM 1210 N N . THR A 1 146 ? 1.452 -6.332 -4.330 1.00 93.62 146 THR A N 1
ATOM 1211 C CA . THR A 1 146 ? 1.032 -7.140 -3.170 1.00 93.62 146 THR A CA 1
ATOM 1212 C C . THR A 1 146 ? 1.341 -8.631 -3.363 1.00 93.62 146 THR A C 1
ATOM 1214 O O . THR A 1 146 ? 1.737 -9.316 -2.415 1.00 93.62 146 THR A O 1
ATOM 1217 N N . SER A 1 147 ? 1.182 -9.152 -4.585 1.00 91.06 147 SER A N 1
ATOM 1218 C CA . SER A 1 147 ? 1.552 -10.528 -4.934 1.00 91.06 147 SER A CA 1
ATOM 1219 C C . SER A 1 147 ? 3.065 -10.744 -4.833 1.00 91.06 147 SER A C 1
ATOM 1221 O O . SER A 1 147 ? 3.502 -11.716 -4.213 1.00 91.06 147 SER A O 1
ATOM 1223 N N . LEU A 1 148 ? 3.865 -9.807 -5.351 1.00 91.38 148 LEU A N 1
ATOM 1224 C CA . LEU A 1 148 ? 5.328 -9.855 -5.283 1.00 91.38 148 LEU A CA 1
ATOM 1225 C C . LEU A 1 148 ? 5.826 -9.855 -3.829 1.00 91.38 148 LEU A C 1
ATOM 1227 O O . LEU A 1 148 ? 6.582 -10.747 -3.440 1.00 91.38 148 LEU A O 1
ATOM 1231 N N . VAL A 1 149 ? 5.320 -8.954 -2.978 1.00 92.38 149 VAL A N 1
ATOM 1232 C CA . VAL A 1 149 ? 5.665 -8.921 -1.543 1.00 92.38 149 VAL A CA 1
ATOM 1233 C C . VAL A 1 149 ? 5.295 -10.226 -0.844 1.00 92.38 149 VAL A C 1
ATOM 1235 O O . VAL A 1 149 ? 6.079 -10.765 -0.062 1.00 92.38 149 VAL A O 1
ATOM 1238 N N . ARG A 1 150 ? 4.124 -10.798 -1.141 1.00 89.62 150 ARG A N 1
ATOM 1239 C CA . ARG A 1 150 ? 3.726 -12.093 -0.573 1.00 89.62 150 ARG A CA 1
ATOM 1240 C C . ARG A 1 150 ? 4.705 -13.212 -0.942 1.00 89.62 150 ARG A C 1
ATOM 1242 O O . ARG A 1 150 ? 4.944 -14.109 -0.131 1.00 89.62 150 ARG A O 1
ATOM 1249 N N . LEU A 1 151 ? 5.253 -13.188 -2.153 1.00 86.31 151 LEU A N 1
ATOM 1250 C CA . LEU A 1 151 ? 6.235 -14.175 -2.597 1.00 86.31 151 LEU A CA 1
ATOM 1251 C C . LEU A 1 151 ? 7.586 -13.979 -1.915 1.00 86.31 151 LEU A C 1
ATOM 1253 O O . LEU A 1 151 ? 8.206 -14.976 -1.547 1.00 86.31 151 LEU A O 1
ATOM 1257 N N . LEU A 1 152 ? 7.991 -12.731 -1.673 1.00 87.75 152 LEU A N 1
ATOM 1258 C CA . LEU A 1 152 ? 9.169 -12.418 -0.863 1.00 87.75 152 LEU A CA 1
ATOM 1259 C C . LEU A 1 152 ? 9.032 -12.987 0.555 1.00 87.75 152 LEU A C 1
ATOM 1261 O O . LEU A 1 152 ? 9.907 -13.738 0.985 1.00 87.75 152 LEU A O 1
ATOM 1265 N N . LYS A 1 153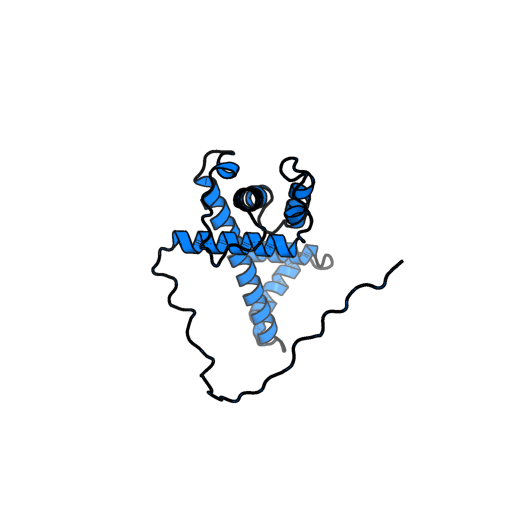 ? 7.891 -12.753 1.223 1.00 87.75 153 LYS A N 1
ATOM 1266 C CA . LYS A 1 153 ? 7.584 -13.341 2.544 1.00 87.75 153 LYS A CA 1
ATOM 1267 C C . LYS A 1 153 ? 7.655 -14.873 2.523 1.00 87.75 153 LYS A C 1
ATOM 1269 O O . LYS A 1 153 ? 8.242 -15.499 3.395 1.00 87.75 153 LYS A O 1
ATOM 1274 N N . SER A 1 154 ? 7.107 -15.509 1.485 1.00 83.62 154 SER A N 1
ATOM 1275 C CA . SER A 1 154 ? 7.163 -16.973 1.371 1.00 83.62 154 SER A CA 1
ATOM 1276 C C . SER A 1 154 ? 8.570 -17.518 1.098 1.00 83.62 154 SER A C 1
ATOM 1278 O O . SER A 1 154 ? 8.814 -18.683 1.418 1.00 83.62 154 SER A O 1
ATOM 1280 N N . LYS A 1 155 ? 9.461 -16.751 0.454 1.00 76.31 155 LYS A N 1
ATOM 1281 C CA . LYS A 1 155 ? 10.858 -17.156 0.240 1.00 76.31 155 LYS A CA 1
ATOM 1282 C C . LYS A 1 155 ? 11.655 -17.071 1.547 1.00 76.31 155 LYS A C 1
ATOM 1284 O O . LYS A 1 155 ? 12.435 -17.984 1.809 1.00 76.31 155 LYS A O 1
ATOM 1289 N N . SER A 1 156 ? 11.441 -16.037 2.366 1.00 71.12 156 SER A N 1
ATOM 1290 C CA . SER A 1 156 ? 12.157 -15.861 3.639 1.00 71.12 156 SER A CA 1
ATOM 1291 C C . SER A 1 156 ? 11.759 -16.888 4.708 1.00 71.12 156 SER A C 1
ATOM 1293 O O . SER A 1 156 ? 12.606 -17.320 5.482 1.00 71.12 156 SER A O 1
ATOM 1295 N N . GLU A 1 157 ? 10.506 -17.354 4.719 1.00 65.12 157 GLU A N 1
ATOM 1296 C CA . GLU A 1 157 ? 10.002 -18.326 5.709 1.00 65.12 157 GLU A CA 1
ATOM 1297 C C . GLU A 1 157 ? 10.396 -19.801 5.444 1.00 65.12 157 GLU A C 1
ATOM 1299 O O . GLU A 1 157 ? 10.087 -20.690 6.244 1.00 65.12 157 GLU A O 1
ATOM 1304 N N . GLY A 1 158 ? 11.095 -20.102 4.344 1.00 54.72 158 GLY A N 1
ATOM 1305 C CA . GLY A 1 158 ? 11.506 -21.464 3.984 1.00 54.72 158 GLY A CA 1
ATOM 1306 C C . GLY A 1 158 ? 10.345 -22.414 3.600 1.00 54.72 158 GLY A C 1
ATOM 1307 O O . GLY A 1 158 ? 9.163 -22.125 3.791 1.00 54.72 158 GLY A O 1
ATOM 1308 N N . PRO A 1 159 ? 10.635 -23.604 3.034 1.00 52.19 159 PRO A N 1
ATOM 1309 C CA . PRO A 1 159 ? 9.619 -24.509 2.469 1.00 52.19 159 PRO A CA 1
ATOM 1310 C C . PRO A 1 159 ? 8.663 -25.174 3.487 1.00 52.19 159 PRO A C 1
ATOM 1312 O O . PRO A 1 159 ? 7.803 -25.961 3.089 1.00 52.19 159 PRO A O 1
ATOM 1315 N N . MET A 1 160 ? 8.764 -24.872 4.784 1.00 46.97 160 MET A N 1
ATOM 1316 C CA . MET A 1 160 ? 8.002 -25.535 5.856 1.00 46.97 160 MET A CA 1
ATOM 1317 C C . MET A 1 160 ? 6.673 -24.842 6.221 1.00 46.97 160 MET A C 1
ATOM 1319 O O . MET A 1 160 ? 5.824 -25.464 6.860 1.00 46.97 160 MET A O 1
ATOM 1323 N N . GLY A 1 161 ? 6.435 -23.594 5.795 1.00 47.44 161 GLY A N 1
ATOM 1324 C CA . GLY A 1 161 ? 5.260 -22.811 6.223 1.00 47.44 161 GLY A CA 1
ATOM 1325 C C . GLY A 1 161 ? 3.943 -23.115 5.490 1.00 47.44 161 GLY A C 1
ATOM 1326 O O . GLY A 1 161 ? 2.853 -22.870 6.009 1.00 47.44 161 GLY A O 1
ATOM 1327 N N . ASN A 1 162 ? 3.994 -23.703 4.292 1.00 45.53 162 ASN A N 1
ATOM 1328 C CA . ASN A 1 162 ? 2.864 -23.651 3.355 1.00 45.53 162 ASN A CA 1
ATOM 1329 C C . ASN A 1 162 ? 1.988 -24.922 3.313 1.00 45.53 162 ASN A C 1
ATOM 1331 O O . ASN A 1 162 ? 1.553 -25.355 2.246 1.00 45.53 162 ASN A O 1
ATOM 1335 N N . LYS A 1 163 ? 1.707 -25.545 4.470 1.00 44.62 163 LYS A N 1
ATOM 1336 C CA . LYS A 1 163 ? 0.845 -26.751 4.550 1.00 44.62 163 LYS A CA 1
ATOM 1337 C C . LYS A 1 163 ? -0.578 -26.497 5.071 1.00 44.62 163 LYS A C 1
ATOM 1339 O O . LYS A 1 163 ? -1.387 -27.420 5.081 1.00 44.62 163 LYS A O 1
ATOM 1344 N N . LYS A 1 164 ? -0.933 -25.269 5.472 1.00 42.97 164 LYS A N 1
ATOM 1345 C CA . LYS A 1 164 ? -2.201 -25.011 6.191 1.00 42.97 164 LYS A CA 1
ATOM 1346 C C . LYS A 1 164 ? -3.389 -24.486 5.367 1.00 42.97 164 LYS A C 1
ATOM 1348 O O . LYS A 1 164 ? -4.464 -24.371 5.938 1.00 42.97 164 LYS A O 1
ATOM 1353 N N . MET A 1 165 ? -3.278 -24.257 4.051 1.00 44.72 165 MET A N 1
ATOM 1354 C CA . MET A 1 165 ? -4.400 -23.701 3.254 1.00 44.72 165 MET A CA 1
ATOM 1355 C C . MET A 1 165 ? -4.906 -24.580 2.095 1.00 44.72 165 MET A C 1
ATOM 1357 O O . MET A 1 165 ? -5.484 -24.085 1.131 1.00 44.72 165 MET A O 1
ATOM 1361 N N . LYS A 1 166 ? -4.748 -25.905 2.170 1.00 46.41 166 LYS A N 1
ATOM 1362 C CA . LYS A 1 166 ? -5.514 -26.824 1.309 1.00 46.41 166 LYS A CA 1
ATOM 1363 C C . LYS A 1 166 ? -6.151 -27.921 2.148 1.00 46.41 166 LYS A C 1
ATOM 1365 O O . LYS A 1 166 ? -5.571 -28.993 2.273 1.00 46.41 166 LYS A O 1
ATOM 1370 N N . ARG A 1 167 ? -7.340 -27.648 2.707 1.00 47.09 167 ARG A N 1
ATOM 1371 C CA . ARG A 1 167 ? -8.376 -28.660 3.012 1.00 47.09 167 ARG A CA 1
ATOM 1372 C C . ARG A 1 167 ? -9.680 -28.044 3.546 1.00 47.09 167 ARG A C 1
ATOM 1374 O O . ARG A 1 167 ? -9.796 -27.793 4.738 1.00 47.09 167 ARG A O 1
ATOM 1381 N N . LYS A 1 168 ? -10.641 -27.858 2.628 1.00 35.88 168 LYS A N 1
ATOM 1382 C CA . LYS A 1 168 ? -12.123 -27.948 2.739 1.00 35.88 168 LYS A CA 1
ATOM 1383 C C . LYS A 1 168 ? -12.721 -27.053 1.641 1.00 35.88 168 LYS A C 1
ATOM 1385 O O . LYS A 1 168 ? -12.479 -25.860 1.666 1.00 35.88 168 LYS A O 1
ATOM 1390 N N . GLY A 1 169 ? -13.473 -27.503 0.648 1.00 30.44 169 GLY A N 1
ATOM 1391 C CA . GLY A 1 169 ? -13.897 -28.827 0.222 1.00 30.44 169 GLY A CA 1
ATOM 1392 C C . GLY A 1 169 ? -14.749 -28.637 -1.039 1.00 30.44 169 GLY A C 1
ATOM 1393 O O . GLY A 1 169 ? -15.580 -27.740 -1.083 1.00 30.44 169 GLY A O 1
ATOM 1394 N N . SER A 1 170 ? -14.536 -29.459 -2.060 1.00 31.42 170 SER A N 1
ATOM 1395 C CA . SER A 1 170 ? -15.606 -29.820 -2.986 1.00 31.42 170 SER A CA 1
ATOM 1396 C C . SER A 1 170 ? -15.399 -31.289 -3.300 1.00 31.42 170 SER A C 1
ATOM 1398 O O . SER A 1 170 ? -14.447 -31.683 -3.973 1.00 31.42 170 SER A O 1
ATOM 1400 N N . SER A 1 171 ? -16.211 -32.092 -2.621 1.00 34.31 171 SER A N 1
ATOM 1401 C CA . SER A 1 171 ? -16.325 -33.521 -2.828 1.00 34.31 171 SER A CA 1
ATOM 1402 C C . SER A 1 171 ? -16.827 -33.763 -4.242 1.00 34.31 171 SER A C 1
ATOM 1404 O O . SER A 1 171 ? -17.832 -33.195 -4.660 1.00 34.31 171 SER A O 1
ATOM 1406 N N . SER A 1 172 ? -16.116 -34.644 -4.929 1.00 32.75 172 SER A N 1
ATOM 1407 C CA . SER A 1 172 ? -16.538 -35.387 -6.107 1.00 32.75 172 SER A CA 1
ATOM 1408 C C . SER A 1 172 ? -18.028 -35.734 -6.097 1.00 32.75 172 SER A C 1
ATOM 1410 O O . SER A 1 172 ? -18.494 -36.380 -5.157 1.00 32.75 172 SER A O 1
ATOM 1412 N N . ASN A 1 173 ? -18.730 -35.404 -7.182 1.00 30.36 173 ASN A N 1
ATOM 1413 C CA . ASN A 1 173 ? -19.850 -36.213 -7.636 1.00 30.36 173 ASN A CA 1
ATOM 1414 C C . ASN A 1 173 ? -19.663 -36.523 -9.123 1.00 30.36 173 ASN A C 1
ATOM 1416 O O . ASN A 1 173 ? -19.618 -35.643 -9.978 1.00 30.36 173 ASN A O 1
ATOM 1420 N N . LEU A 1 174 ? -19.467 -37.811 -9.362 1.00 33.53 174 LEU A N 1
ATOM 1421 C CA . LEU A 1 174 ? -19.358 -38.496 -10.634 1.00 33.53 174 LEU A CA 1
ATOM 1422 C C . LEU A 1 174 ? -20.726 -38.490 -11.322 1.00 33.53 174 LEU A C 1
ATOM 1424 O O . LEU A 1 174 ? -21.657 -39.059 -10.761 1.00 33.53 174 LEU A O 1
ATOM 1428 N N . ARG A 1 175 ? -20.834 -37.930 -12.533 1.00 31.58 175 ARG A N 1
ATOM 1429 C CA . ARG A 1 175 ? -21.798 -38.389 -13.544 1.00 31.58 175 ARG A CA 1
ATOM 1430 C C . ARG A 1 175 ? -21.207 -38.249 -14.945 1.00 31.58 175 ARG A C 1
ATOM 1432 O O . ARG A 1 175 ? -20.747 -37.183 -15.341 1.00 31.58 175 ARG A O 1
ATOM 1439 N N . GLN A 1 176 ? -21.163 -39.402 -15.598 1.00 36.53 176 GLN A N 1
ATOM 1440 C CA . GLN A 1 176 ? -20.925 -39.642 -17.015 1.00 36.53 176 GLN A CA 1
ATOM 1441 C C . GLN A 1 176 ? -22.133 -39.144 -17.836 1.00 36.53 176 GLN A C 1
ATOM 1443 O O . GLN A 1 176 ? -23.111 -38.696 -17.243 1.00 36.53 176 GLN A O 1
ATOM 1448 N N . ASP A 1 177 ? -22.039 -39.283 -19.161 1.00 33.72 177 ASP A N 1
ATOM 1449 C CA . ASP A 1 177 ? -22.975 -38.873 -20.228 1.00 33.72 177 ASP A CA 1
ATOM 1450 C C . ASP A 1 177 ? -22.606 -37.477 -20.781 1.00 33.72 177 ASP A C 1
ATOM 1452 O O . ASP A 1 177 ? -22.739 -36.463 -20.111 1.00 33.72 177 ASP A O 1
ATOM 1456 N N . GLY A 1 178 ? -21.995 -37.305 -21.955 1.00 31.58 178 GLY A N 1
ATOM 1457 C CA . GLY A 1 178 ? -22.131 -38.070 -23.185 1.00 31.58 178 GLY A CA 1
ATOM 1458 C C . GLY A 1 178 ? -23.188 -37.405 -24.053 1.00 31.58 178 GLY A C 1
ATOM 1459 O O . GLY A 1 178 ? -24.290 -37.915 -24.095 1.00 31.58 178 GLY A O 1
ATOM 1460 N N . GLU A 1 179 ? -22.865 -36.292 -24.726 1.00 33.41 179 GLU A N 1
ATOM 1461 C CA . GLU A 1 179 ? -23.496 -35.951 -26.005 1.00 33.41 179 GLU A CA 1
ATOM 1462 C C . GLU A 1 179 ? -22.775 -34.828 -26.765 1.00 33.41 179 GLU A C 1
ATOM 1464 O O . GLU A 1 179 ? -22.225 -33.869 -26.227 1.00 33.41 179 GLU A O 1
ATOM 1469 N N . ASN A 1 180 ? -22.744 -35.067 -28.066 1.00 37.78 180 ASN A N 1
ATOM 1470 C CA . ASN A 1 180 ? -22.043 -34.414 -29.152 1.00 37.78 180 ASN A CA 1
ATOM 1471 C C . ASN A 1 180 ? -22.761 -33.109 -29.547 1.00 37.78 180 ASN A C 1
ATOM 1473 O O . ASN A 1 180 ? -23.963 -33.139 -29.797 1.00 37.78 180 ASN A O 1
ATOM 1477 N N . LEU A 1 181 ? -22.046 -31.982 -29.657 1.00 38.31 181 LEU A N 1
ATOM 1478 C CA . LEU A 1 181 ? -22.587 -30.737 -30.222 1.00 38.31 181 LEU A CA 1
ATOM 1479 C C . LEU A 1 181 ? -21.672 -30.195 -31.339 1.00 38.31 181 LEU A C 1
ATOM 1481 O O . LEU A 1 181 ? -20.444 -30.257 -31.228 1.00 38.31 181 LEU A O 1
ATOM 1485 N N . PRO A 1 182 ? -22.259 -29.701 -32.446 1.00 40.06 182 PRO A N 1
ATOM 1486 C CA . PRO A 1 182 ? -21.636 -29.716 -33.764 1.00 40.06 182 PRO A CA 1
ATOM 1487 C C . PRO A 1 182 ? -20.674 -28.549 -34.017 1.00 40.06 182 PRO A C 1
ATOM 1489 O O . PRO A 1 182 ? -20.862 -27.419 -33.564 1.00 40.06 182 PRO A O 1
ATOM 1492 N N . LYS A 1 183 ? -19.652 -28.828 -34.835 1.00 44.44 183 LYS A N 1
ATOM 1493 C CA . LYS A 1 183 ? -18.700 -27.851 -35.380 1.00 44.44 183 LYS A CA 1
ATOM 1494 C C . LYS A 1 183 ? -19.432 -26.822 -36.257 1.00 44.44 183 LYS A C 1
ATOM 1496 O O . LYS A 1 183 ? -20.155 -27.200 -37.176 1.00 44.44 183 LYS A O 1
ATOM 1501 N N . ARG A 1 184 ? -19.197 -25.525 -36.010 1.00 38.41 184 ARG A N 1
ATOM 1502 C CA . ARG A 1 184 ? -19.659 -24.420 -36.875 1.00 38.41 184 ARG A CA 1
ATOM 1503 C C . ARG A 1 184 ? -19.130 -24.587 -38.311 1.00 38.41 184 ARG A C 1
ATOM 1505 O O . ARG A 1 184 ? -17.939 -24.869 -38.471 1.00 38.41 184 ARG A O 1
ATOM 1512 N N . PRO A 1 185 ? -19.953 -24.352 -39.347 1.00 39.78 185 PRO A N 1
ATOM 1513 C CA . PRO A 1 185 ? -19.485 -24.339 -40.726 1.00 39.78 185 PRO A CA 1
ATOM 1514 C C . PRO A 1 185 ? -18.631 -23.090 -40.996 1.00 39.78 185 PRO A C 1
ATOM 1516 O O . PRO A 1 185 ? -18.971 -21.981 -40.580 1.00 39.78 185 PRO A O 1
ATOM 1519 N N . LYS A 1 186 ? -17.507 -23.284 -41.692 1.00 46.59 186 LYS A N 1
ATOM 1520 C CA . LYS A 1 186 ? -16.645 -22.211 -42.203 1.00 46.59 186 LYS A CA 1
ATOM 1521 C C . LYS A 1 186 ? -17.352 -21.544 -43.389 1.00 46.59 186 LYS A C 1
ATOM 1523 O O . LYS A 1 186 ? -17.628 -22.218 -44.375 1.00 46.59 186 LYS A O 1
ATOM 1528 N N . GLN A 1 187 ? -17.642 -20.249 -43.290 1.00 41.56 187 GLN A N 1
ATOM 1529 C CA . GLN A 1 187 ? -18.089 -19.437 -44.423 1.00 41.56 187 GLN A CA 1
ATOM 1530 C C . GLN A 1 187 ? -16.860 -19.006 -45.237 1.00 41.56 187 GLN A C 1
ATOM 1532 O O . GLN A 1 187 ? -15.900 -18.476 -44.680 1.00 41.56 187 GLN A O 1
ATOM 1537 N N . SER A 1 188 ? -16.876 -19.274 -46.539 1.00 50.59 188 SER A N 1
ATOM 1538 C CA . SER A 1 188 ? -15.955 -18.710 -47.530 1.00 50.59 188 SER A CA 1
ATOM 1539 C C . SER A 1 188 ? -16.390 -17.285 -47.914 1.00 50.59 188 SER A C 1
ATOM 1541 O O . SER A 1 188 ? -17.591 -17.009 -47.898 1.00 50.59 188 SER A O 1
ATOM 1543 N N . PRO A 1 189 ? -15.458 -16.377 -48.260 1.00 55.81 189 PRO A N 1
ATOM 1544 C CA . PRO A 1 189 ? -15.806 -15.011 -48.645 1.00 55.81 189 PRO A CA 1
ATOM 1545 C C . PRO A 1 189 ? -16.435 -14.961 -50.054 1.00 55.81 189 PRO A C 1
ATOM 1547 O O . PRO A 1 189 ? -16.139 -15.833 -50.877 1.00 55.81 189 PRO A O 1
ATOM 1550 N N . PRO A 1 190 ? -17.296 -13.967 -50.347 1.00 49.88 190 PRO A N 1
ATOM 1551 C CA . PRO A 1 190 ? -17.887 -13.786 -51.670 1.00 49.88 190 PRO A CA 1
ATOM 1552 C C . PRO A 1 190 ? -16.892 -13.123 -52.645 1.00 49.88 190 PRO A C 1
ATOM 1554 O O . PRO A 1 190 ? -16.025 -12.368 -52.198 1.00 49.88 190 PRO A O 1
ATOM 1557 N N . PRO A 1 191 ? -17.002 -13.383 -53.959 1.00 56.53 191 PRO A N 1
ATOM 1558 C CA . PRO A 1 191 ? -16.110 -12.800 -54.956 1.00 56.53 191 PRO A CA 1
ATOM 1559 C C . PRO A 1 191 ? -16.551 -11.396 -55.402 1.00 56.53 191 PRO A C 1
ATOM 1561 O O . PRO A 1 191 ? -17.745 -11.156 -55.590 1.00 56.53 191 PRO A O 1
ATOM 1564 N N . SER A 1 192 ? -15.556 -10.541 -55.657 1.00 47.28 192 SER A N 1
ATOM 1565 C CA . SER A 1 192 ? -15.560 -9.454 -56.648 1.00 47.28 192 SER A CA 1
ATOM 1566 C C . SER A 1 192 ? -14.252 -9.521 -57.423 1.00 47.28 192 SER A C 1
ATOM 1568 O O . SER A 1 192 ? -13.215 -9.763 -56.762 1.00 47.28 192 SER A O 1
#

Organism: NCBI:txid641309